Protein AF-A0A7Z2M796-F1 (afdb_monomer_lite)

Structure (mmCIF, N/CA/C/O backbone):
data_AF-A0A7Z2M796-F1
#
_entry.id   AF-A0A7Z2M796-F1
#
loop_
_atom_site.group_PDB
_atom_site.id
_atom_site.type_symbol
_atom_site.label_atom_id
_atom_site.label_alt_id
_atom_site.label_comp_id
_atom_site.label_asym_id
_atom_site.label_entity_id
_atom_site.label_seq_id
_atom_site.pdbx_PDB_ins_code
_atom_site.Cartn_x
_atom_site.Cartn_y
_atom_site.Cartn_z
_atom_site.occupancy
_atom_site.B_iso_or_equiv
_atom_site.auth_seq_id
_atom_site.auth_comp_id
_atom_site.auth_asym_id
_atom_site.auth_atom_id
_atom_site.pdbx_PDB_model_num
ATOM 1 N N . MET A 1 1 ? 4.435 32.983 -18.229 1.00 72.38 1 MET A N 1
ATOM 2 C CA . MET A 1 1 ? 4.457 32.779 -19.701 1.00 72.38 1 MET A CA 1
ATOM 3 C C . MET A 1 1 ? 5.444 31.704 -20.155 1.00 72.38 1 MET A C 1
ATOM 5 O O . MET A 1 1 ? 4.994 30.708 -20.704 1.00 72.38 1 MET A O 1
ATOM 9 N N . ILE A 1 2 ? 6.764 31.845 -19.943 1.00 78.19 2 ILE A N 1
ATOM 10 C CA . ILE A 1 2 ? 7.723 30.756 -20.261 1.00 78.19 2 ILE A CA 1
ATOM 11 C C . ILE A 1 2 ? 7.459 29.530 -19.373 1.00 78.19 2 ILE A C 1
ATOM 13 O O . ILE A 1 2 ? 7.455 28.402 -19.856 1.00 78.19 2 ILE A O 1
ATOM 17 N N . GLU A 1 3 ? 7.142 29.750 -18.099 1.00 82.12 3 GLU A N 1
ATOM 18 C CA . GLU A 1 3 ? 6.742 28.692 -17.165 1.00 82.12 3 GLU A CA 1
ATOM 19 C C . GLU A 1 3 ? 5.468 27.970 -17.633 1.00 82.12 3 GLU A C 1
ATOM 21 O O . GLU A 1 3 ? 5.449 26.741 -17.697 1.00 82.12 3 GLU A O 1
ATOM 26 N N . ASP A 1 4 ? 4.454 28.702 -18.099 1.00 82.81 4 ASP A N 1
ATOM 27 C CA . ASP A 1 4 ? 3.216 28.118 -18.639 1.00 82.81 4 ASP A CA 1
ATOM 28 C C . ASP A 1 4 ? 3.470 27.277 -19.898 1.00 82.81 4 ASP A C 1
ATOM 30 O O . ASP A 1 4 ? 2.909 26.189 -20.047 1.00 82.81 4 ASP A O 1
ATOM 34 N N . LEU A 1 5 ? 4.378 27.725 -20.775 1.00 84.12 5 LEU A N 1
ATOM 35 C CA . LEU A 1 5 ? 4.831 26.947 -21.931 1.00 84.12 5 LEU A CA 1
ATOM 36 C C . LEU A 1 5 ? 5.541 25.663 -21.496 1.00 84.12 5 LEU A C 1
ATOM 38 O O . LEU A 1 5 ? 5.227 24.591 -22.010 1.00 84.12 5 LEU A O 1
ATOM 42 N N . THR A 1 6 ? 6.449 25.731 -20.517 1.00 87.88 6 THR A N 1
ATOM 43 C CA . THR A 1 6 ? 7.121 24.522 -20.011 1.00 87.88 6 THR A CA 1
ATOM 44 C C . THR A 1 6 ? 6.146 23.551 -19.352 1.00 87.88 6 THR A C 1
ATOM 46 O O . THR A 1 6 ? 6.300 22.342 -19.505 1.00 87.88 6 THR A O 1
ATOM 49 N N . THR A 1 7 ? 5.116 24.052 -18.673 1.00 86.62 7 THR A N 1
ATOM 50 C CA . THR A 1 7 ? 4.102 23.226 -18.006 1.00 86.62 7 THR A CA 1
ATOM 51 C C . THR A 1 7 ? 3.174 22.569 -19.027 1.00 86.62 7 THR A C 1
ATOM 53 O O . THR A 1 7 ? 2.912 21.373 -18.934 1.00 86.62 7 THR A O 1
ATOM 56 N N . THR A 1 8 ? 2.780 23.303 -20.072 1.00 86.44 8 THR A N 1
ATOM 57 C CA . THR A 1 8 ? 1.976 22.786 -21.193 1.00 86.44 8 THR A CA 1
ATOM 58 C C . THR A 1 8 ? 2.738 21.725 -21.988 1.00 86.44 8 THR A C 1
ATOM 60 O O . THR A 1 8 ? 2.194 20.661 -22.281 1.00 86.44 8 THR A O 1
ATOM 63 N N . ILE A 1 9 ? 4.020 21.967 -22.284 1.00 81.94 9 ILE A N 1
ATOM 64 C CA . ILE A 1 9 ? 4.883 20.994 -22.967 1.00 81.94 9 ILE A CA 1
ATOM 65 C C . ILE A 1 9 ? 5.065 19.750 -22.099 1.00 81.94 9 ILE A C 1
ATOM 67 O O . ILE A 1 9 ? 4.941 18.640 -22.608 1.00 81.94 9 ILE A O 1
ATOM 71 N N . LYS A 1 10 ? 5.308 19.906 -20.791 1.00 82.56 10 LYS A N 1
ATOM 72 C CA . LYS A 1 10 ? 5.408 18.769 -19.866 1.00 82.56 10 LYS A CA 1
ATOM 73 C C . LYS A 1 10 ? 4.113 17.964 -19.829 1.00 82.56 10 LYS A C 1
ATOM 75 O O . LYS A 1 10 ? 4.188 16.752 -19.959 1.00 82.56 10 LYS A O 1
ATOM 80 N N . ALA A 1 11 ? 2.953 18.605 -19.706 1.00 85.19 11 ALA A N 1
ATOM 81 C CA . ALA A 1 11 ? 1.663 17.917 -19.666 1.00 85.19 11 ALA A CA 1
ATOM 82 C C . ALA A 1 11 ? 1.399 17.115 -20.954 1.00 85.19 11 ALA A C 1
ATOM 84 O O . ALA A 1 11 ? 1.118 15.920 -20.887 1.00 85.19 11 ALA A O 1
ATOM 85 N N . GLN A 1 12 ? 1.604 17.727 -22.126 1.00 79.06 12 GLN A N 1
ATOM 86 C CA . GLN A 1 12 ? 1.448 17.040 -23.413 1.00 79.06 12 GLN A CA 1
ATOM 87 C C . GLN A 1 12 ? 2.481 15.928 -23.619 1.00 79.06 12 GLN A C 1
ATOM 89 O O . GLN A 1 12 ? 2.177 14.896 -24.219 1.00 79.06 12 GLN A O 1
ATOM 94 N N . LEU A 1 13 ? 3.707 16.121 -23.130 1.00 75.06 13 LEU A N 1
ATOM 95 C CA . LEU A 1 13 ? 4.742 15.101 -23.194 1.00 75.06 13 LEU A CA 1
ATOM 96 C C . LEU A 1 13 ? 4.421 13.944 -22.246 1.00 75.06 13 LEU A C 1
ATOM 98 O O . LEU A 1 13 ? 4.588 12.809 -22.654 1.00 75.06 13 LEU A O 1
ATOM 102 N N . TYR A 1 14 ? 3.896 14.188 -21.044 1.00 80.00 14 TYR A N 1
ATOM 103 C CA . TYR A 1 14 ? 3.467 13.133 -20.119 1.00 80.00 14 TYR A CA 1
ATOM 104 C C . TYR A 1 14 ? 2.315 12.303 -20.690 1.00 80.00 14 TYR A C 1
ATOM 106 O O . TYR A 1 14 ? 2.392 11.074 -20.683 1.00 80.00 14 TYR A O 1
ATOM 114 N N . GLU A 1 15 ? 1.295 12.947 -21.264 1.00 78.88 15 GLU A N 1
ATOM 115 C CA . GLU A 1 15 ? 0.201 12.238 -21.937 1.00 78.88 15 GLU A CA 1
ATOM 116 C C . GLU A 1 15 ? 0.711 11.390 -23.108 1.00 78.88 15 GLU A C 1
ATOM 118 O O . GLU A 1 15 ? 0.304 10.242 -23.266 1.00 78.88 15 GLU A O 1
ATOM 123 N N . ARG A 1 16 ? 1.656 11.894 -23.910 1.00 74.50 16 ARG A N 1
ATOM 124 C CA . ARG A 1 16 ? 2.179 11.156 -25.073 1.00 74.50 16 ARG A CA 1
ATOM 125 C C . ARG A 1 16 ? 3.231 10.107 -24.712 1.00 74.50 16 ARG A C 1
ATOM 127 O O . ARG A 1 16 ? 3.264 9.056 -25.345 1.00 74.50 16 ARG A O 1
ATOM 134 N N . VAL A 1 17 ? 4.058 10.348 -23.695 1.00 70.44 17 VAL A N 1
ATOM 135 C CA . VAL A 1 17 ? 5.044 9.392 -23.152 1.00 70.44 17 VAL A CA 1
ATOM 136 C C . VAL A 1 17 ? 4.346 8.241 -22.430 1.00 70.44 17 VAL A C 1
ATOM 138 O O . VAL A 1 17 ? 4.895 7.142 -22.387 1.00 70.44 17 VAL A O 1
ATOM 141 N N . SER A 1 18 ? 3.106 8.438 -21.965 1.00 76.75 18 SER A N 1
ATOM 142 C CA . SER A 1 18 ? 2.265 7.342 -21.470 1.00 76.75 18 SER A CA 1
ATOM 143 C C . SER A 1 18 ? 1.895 6.320 -22.555 1.00 76.75 18 SER A C 1
ATOM 145 O O . SER A 1 18 ? 1.541 5.189 -22.227 1.00 76.75 18 SER A O 1
ATOM 147 N N . SER A 1 19 ? 2.033 6.665 -23.846 1.00 86.31 19 SER A N 1
ATOM 148 C CA . SER A 1 19 ? 1.877 5.698 -24.931 1.00 86.31 19 SER A CA 1
ATOM 149 C C . SER A 1 19 ? 3.024 4.676 -24.898 1.00 86.31 19 SER A C 1
ATOM 151 O O . SER A 1 19 ? 4.191 5.055 -25.075 1.00 86.31 19 SER A O 1
ATOM 153 N N . PRO A 1 20 ? 2.728 3.370 -24.748 1.00 86.25 20 PRO A N 1
ATOM 154 C CA . PRO A 1 20 ? 3.744 2.317 -24.761 1.00 86.25 20 PRO A CA 1
ATOM 155 C C . PRO A 1 20 ? 4.575 2.309 -26.049 1.00 86.25 20 PRO A C 1
ATOM 157 O O . PRO A 1 20 ? 5.746 1.939 -26.028 1.00 86.25 20 PRO A O 1
ATOM 160 N N . LEU A 1 21 ? 3.993 2.755 -27.170 1.00 91.38 21 LEU A N 1
ATOM 161 C CA . LEU A 1 21 ? 4.676 2.822 -28.460 1.00 91.38 21 LEU A CA 1
ATOM 162 C C . LEU A 1 21 ? 5.722 3.932 -28.506 1.00 91.38 21 LEU A C 1
ATOM 164 O O . LEU A 1 21 ? 6.832 3.698 -28.974 1.00 91.38 21 LEU A O 1
ATOM 168 N N . LEU A 1 22 ? 5.394 5.128 -28.012 1.00 90.38 22 LEU A N 1
ATOM 169 C CA . LEU A 1 22 ? 6.327 6.252 -28.051 1.00 90.38 22 LEU A CA 1
ATOM 170 C C . LEU A 1 22 ? 7.492 6.030 -27.083 1.00 90.38 22 LEU A C 1
ATOM 172 O O . LEU A 1 22 ? 8.641 6.250 -27.453 1.00 90.38 22 LEU A O 1
ATOM 176 N N . SER A 1 23 ? 7.209 5.561 -25.866 1.00 91.00 23 SER A N 1
ATOM 177 C CA . SER A 1 23 ? 8.243 5.289 -24.862 1.00 91.00 23 SER A CA 1
ATOM 178 C C . SER A 1 23 ? 9.210 4.191 -25.319 1.00 91.00 23 SER A C 1
ATOM 180 O O . SER A 1 23 ? 10.424 4.401 -25.306 1.00 91.00 23 SER A O 1
ATOM 182 N N . SER A 1 24 ? 8.698 3.060 -25.812 1.00 92.56 24 SER A N 1
ATOM 183 C CA . SER A 1 24 ? 9.536 1.991 -26.374 1.00 92.56 24 SER A CA 1
ATOM 184 C C . SER A 1 24 ? 10.275 2.423 -27.646 1.00 92.56 24 SER A C 1
ATOM 186 O O . SER A 1 24 ? 11.432 2.043 -27.824 1.00 92.56 24 SER A O 1
ATOM 188 N N . PHE A 1 25 ? 9.668 3.260 -28.498 1.00 95.56 25 PHE A N 1
ATOM 189 C CA . PHE A 1 25 ? 10.333 3.835 -29.670 1.00 95.56 25 PHE A CA 1
ATOM 190 C C . PHE A 1 25 ? 11.489 4.753 -29.282 1.00 95.56 25 PHE A C 1
ATOM 192 O O . PHE A 1 25 ? 12.568 4.595 -29.836 1.00 95.56 25 PHE A O 1
ATOM 199 N N . ILE A 1 26 ? 11.316 5.658 -28.314 1.00 94.31 26 ILE A N 1
ATOM 200 C CA . ILE A 1 26 ? 12.393 6.547 -27.846 1.00 94.31 26 ILE A CA 1
ATOM 201 C C . ILE A 1 26 ? 13.560 5.723 -27.295 1.00 94.31 26 ILE A C 1
ATOM 203 O O . ILE A 1 26 ? 14.703 5.939 -27.693 1.00 94.31 26 ILE A O 1
ATOM 207 N N . VAL A 1 27 ? 13.285 4.743 -26.425 1.00 94.50 27 VAL A N 1
ATOM 208 C CA . VAL A 1 27 ? 14.325 3.862 -25.862 1.00 94.50 27 VAL A CA 1
ATOM 209 C C . VAL A 1 27 ? 15.043 3.095 -26.971 1.00 94.50 27 VAL A C 1
ATOM 211 O O . VAL A 1 27 ? 16.273 3.042 -27.007 1.00 94.50 27 VAL A O 1
ATOM 214 N N . SER A 1 28 ? 14.285 2.537 -27.911 1.00 96.25 28 SER A N 1
ATOM 215 C CA . SER A 1 28 ? 14.846 1.785 -29.022 1.00 96.25 28 SER A CA 1
ATOM 216 C C . SER A 1 28 ? 15.650 2.663 -29.985 1.00 96.25 28 SER A C 1
ATOM 218 O O . SER A 1 28 ? 16.726 2.261 -30.431 1.00 96.25 28 SER A O 1
ATOM 220 N N . TRP A 1 29 ? 15.180 3.879 -30.256 1.00 96.69 29 TRP A N 1
ATOM 221 C CA . TRP A 1 29 ? 15.859 4.864 -31.085 1.00 96.69 29 TRP A CA 1
ATOM 222 C C . TRP A 1 29 ? 17.189 5.272 -30.466 1.00 96.69 29 TRP A C 1
ATOM 224 O O . TRP A 1 29 ? 18.199 5.260 -31.165 1.00 96.69 29 TRP A O 1
ATOM 234 N N . CYS A 1 30 ? 17.217 5.538 -29.157 1.00 96.25 30 CYS A N 1
ATOM 235 C CA . CYS A 1 30 ? 18.448 5.813 -28.417 1.00 96.25 30 CYS A CA 1
ATOM 236 C C . CYS A 1 30 ? 19.433 4.637 -28.478 1.00 96.25 30 CYS A C 1
ATOM 238 O O . CYS A 1 30 ? 20.633 4.859 -28.624 1.00 96.25 30 CYS A O 1
ATOM 240 N N . GLY A 1 31 ? 18.938 3.396 -28.408 1.00 96.25 31 GLY A N 1
ATOM 241 C CA . GLY A 1 31 ? 19.761 2.192 -28.529 1.00 96.25 31 GLY A CA 1
ATOM 242 C C . GLY A 1 31 ? 20.411 2.050 -29.908 1.00 96.25 31 GLY A C 1
ATOM 243 O O . GLY A 1 31 ? 21.627 1.899 -30.008 1.00 96.25 31 GLY A O 1
ATOM 244 N N . TRP A 1 32 ? 19.627 2.156 -30.983 1.00 95.94 32 TRP A N 1
ATOM 245 C CA . TRP A 1 32 ? 20.142 2.063 -32.356 1.00 95.94 32 TRP A CA 1
ATOM 246 C C . TRP A 1 32 ? 21.015 3.259 -32.752 1.00 95.94 32 TRP A C 1
ATOM 248 O O . TRP A 1 32 ? 21.997 3.094 -33.473 1.00 95.94 32 TRP A O 1
ATOM 258 N N . ASN A 1 33 ? 20.701 4.452 -32.246 1.00 95.88 33 ASN A N 1
ATOM 259 C CA . ASN A 1 33 ? 21.392 5.701 -32.563 1.00 95.88 33 ASN A CA 1
ATOM 260 C C . ASN A 1 33 ? 22.345 6.143 -31.437 1.00 95.88 33 ASN A C 1
ATOM 262 O O . ASN A 1 33 ? 22.617 7.332 -31.270 1.00 95.88 33 ASN A O 1
ATOM 266 N N . TYR A 1 34 ? 22.912 5.202 -30.674 1.00 96.25 34 TYR A N 1
ATOM 267 C CA . TYR A 1 34 ? 23.790 5.528 -29.543 1.00 96.25 34 TYR A CA 1
ATOM 268 C C . TYR A 1 34 ? 25.029 6.343 -29.961 1.00 96.25 34 TYR A C 1
ATOM 270 O O . TYR A 1 34 ? 25.442 7.250 -29.243 1.00 96.25 34 TYR A O 1
ATOM 278 N N . LYS A 1 35 ? 25.597 6.085 -31.152 1.00 94.88 35 LYS A N 1
ATOM 279 C CA . LYS A 1 35 ? 26.733 6.857 -31.697 1.00 94.88 35 LYS A CA 1
ATOM 280 C C . LYS A 1 35 ? 26.377 8.325 -31.921 1.00 94.88 35 LYS A C 1
ATOM 282 O O . LYS A 1 35 ? 27.201 9.198 -31.670 1.00 94.88 35 LYS A O 1
ATOM 287 N N . PHE A 1 36 ? 25.151 8.591 -32.366 1.00 94.62 36 PHE A N 1
ATOM 288 C CA . PHE A 1 36 ? 24.654 9.949 -32.561 1.00 94.62 36 PHE A CA 1
ATOM 289 C C . PHE A 1 36 ? 24.561 10.688 -31.223 1.00 94.62 36 PHE A C 1
ATOM 291 O O . PHE A 1 36 ? 25.069 11.802 -31.105 1.00 94.62 36 PHE A O 1
ATOM 298 N N . LEU A 1 37 ? 24.011 10.038 -30.191 1.00 95.50 37 LEU A N 1
ATOM 299 C CA . LEU A 1 37 ? 23.964 10.595 -28.837 1.00 95.50 37 LEU A CA 1
ATOM 300 C C . LEU A 1 37 ? 25.370 10.871 -28.287 1.00 95.50 37 LEU A C 1
ATOM 302 O O . LEU A 1 37 ? 25.627 11.967 -27.793 1.00 95.50 37 LEU A O 1
ATOM 306 N N . LEU A 1 38 ? 26.303 9.925 -28.435 1.00 95.69 38 LEU A N 1
ATOM 307 C CA . LEU A 1 38 ? 27.694 10.106 -28.005 1.00 95.69 38 LEU A CA 1
ATOM 308 C C . LEU A 1 38 ? 28.359 11.308 -28.686 1.00 95.69 38 LEU A C 1
ATOM 310 O O . LEU A 1 38 ? 29.059 12.073 -28.028 1.00 95.69 38 LEU A O 1
ATOM 314 N N . VAL A 1 39 ? 28.121 11.515 -29.983 1.00 95.81 39 VAL A N 1
ATOM 315 C CA . VAL A 1 39 ? 28.685 12.657 -30.718 1.00 95.81 39 VAL A CA 1
ATOM 316 C C . VAL A 1 39 ? 28.049 13.975 -30.277 1.00 95.81 39 VAL A C 1
ATOM 318 O O . VAL A 1 39 ? 28.774 14.955 -30.102 1.00 95.81 39 VAL A O 1
ATOM 321 N N . ILE A 1 40 ? 26.741 14.012 -30.007 1.00 94.75 40 ILE A N 1
ATOM 322 C CA . ILE A 1 40 ? 26.083 15.205 -29.449 1.00 94.75 40 ILE A CA 1
ATOM 323 C C . ILE A 1 40 ? 26.710 15.602 -28.110 1.00 94.75 40 ILE A C 1
ATOM 325 O O . ILE A 1 40 ? 27.058 16.774 -27.934 1.00 94.75 40 ILE A O 1
ATOM 329 N N . PHE A 1 41 ? 26.900 14.638 -27.206 1.00 95.94 41 PHE A N 1
ATOM 330 C CA . PHE A 1 41 ? 27.458 14.872 -25.870 1.00 95.94 41 PHE A CA 1
ATOM 331 C C . PHE A 1 41 ? 28.987 15.004 -25.837 1.00 95.94 41 PHE A C 1
ATOM 333 O O . PHE A 1 41 ? 29.543 15.387 -24.811 1.00 95.94 41 PHE A O 1
ATOM 340 N N . SER A 1 42 ? 29.680 14.724 -26.941 1.00 95.88 42 SER A N 1
ATOM 341 C CA . SER A 1 42 ? 31.131 14.908 -27.030 1.00 95.88 42 SER A CA 1
ATOM 342 C C . SER A 1 42 ? 31.531 16.390 -26.963 1.00 95.88 42 SER A C 1
ATOM 344 O O . SER A 1 42 ? 30.753 17.282 -27.304 1.00 95.88 42 SER A O 1
ATOM 346 N N . SER A 1 43 ? 32.776 16.675 -26.581 1.00 95.50 43 SER A N 1
ATOM 347 C CA . SER A 1 43 ? 33.336 18.036 -26.525 1.00 95.50 43 SER A CA 1
ATOM 348 C C . SER A 1 43 ? 33.865 18.556 -27.872 1.00 95.50 43 SER A C 1
ATOM 350 O O . SER A 1 43 ? 34.607 19.533 -27.904 1.00 95.50 43 SER A O 1
ATOM 352 N N . ILE A 1 44 ? 33.523 17.895 -28.981 1.00 95.00 44 ILE A N 1
ATOM 353 C CA . ILE A 1 44 ? 33.987 18.235 -30.335 1.00 95.00 44 ILE A CA 1
ATOM 354 C C . ILE A 1 44 ? 33.361 19.564 -30.803 1.00 95.00 44 ILE A C 1
ATOM 356 O O . ILE A 1 44 ? 32.265 19.931 -30.364 1.00 95.00 44 ILE A O 1
ATOM 360 N N . SER A 1 45 ? 34.028 20.295 -31.703 1.00 96.00 45 SER A N 1
ATOM 361 C CA . SER A 1 45 ? 33.461 21.520 -32.273 1.00 96.00 45 SER A CA 1
ATOM 362 C C . SER A 1 45 ? 32.163 21.231 -33.047 1.00 96.00 45 SER A C 1
ATOM 364 O O . SER A 1 45 ? 32.006 20.182 -33.676 1.00 96.00 45 SER A O 1
ATOM 366 N N . SER A 1 46 ? 31.199 22.158 -33.018 1.00 94.44 46 SER A N 1
ATOM 367 C CA . SER A 1 46 ? 29.875 21.951 -33.632 1.00 94.44 46 SER A CA 1
ATOM 368 C C . SER A 1 46 ? 29.945 21.600 -35.125 1.00 94.44 46 SER A C 1
ATOM 370 O O . SER A 1 46 ? 29.142 20.804 -35.608 1.00 94.44 46 SER A O 1
ATOM 372 N N . HIS A 1 47 ? 30.923 22.152 -35.846 1.00 94.75 47 HIS A N 1
ATOM 373 C CA . HIS A 1 47 ? 31.131 21.879 -37.269 1.00 94.75 47 HIS A CA 1
ATOM 374 C C . HIS A 1 47 ? 31.625 20.445 -37.521 1.00 94.75 47 HIS A C 1
ATOM 376 O O . HIS A 1 47 ? 31.101 19.731 -38.381 1.00 94.75 47 HIS A O 1
ATOM 382 N N . GLU A 1 48 ? 32.606 19.996 -36.738 1.00 94.81 48 GLU A N 1
ATOM 383 C CA . GLU A 1 48 ? 33.135 18.634 -36.821 1.00 94.81 48 GLU A CA 1
ATOM 384 C C . GLU A 1 48 ? 32.077 17.602 -36.414 1.00 94.81 48 GLU A C 1
ATOM 386 O O . GLU A 1 48 ? 31.992 16.553 -37.048 1.00 94.81 48 GLU A O 1
ATOM 391 N N . LYS A 1 49 ? 31.207 17.911 -35.437 1.00 94.75 49 LYS A N 1
ATOM 392 C CA . LYS A 1 49 ? 30.074 17.046 -35.059 1.00 94.75 49 LYS A CA 1
ATOM 393 C C . LYS A 1 49 ? 29.140 16.778 -36.235 1.00 94.75 49 LYS A C 1
ATOM 395 O O . LYS A 1 49 ? 28.846 15.619 -36.515 1.00 94.75 49 LYS A O 1
ATOM 400 N N . LEU A 1 50 ? 28.680 17.825 -36.924 1.00 94.00 50 LEU A N 1
ATOM 401 C CA . LEU A 1 50 ? 27.763 17.680 -38.061 1.00 94.00 50 LEU A CA 1
ATOM 402 C C . LEU A 1 50 ? 28.417 16.908 -39.209 1.00 94.00 50 LEU A C 1
ATOM 404 O O . LEU A 1 50 ? 27.837 15.949 -39.713 1.00 94.00 50 LEU A O 1
ATOM 408 N N . THR A 1 51 ? 29.665 17.252 -39.535 1.00 94.94 51 THR A N 1
ATOM 409 C CA . THR A 1 51 ? 30.443 16.553 -40.567 1.00 94.94 51 THR A CA 1
ATOM 410 C C . THR A 1 51 ? 30.613 15.072 -40.223 1.00 94.94 51 THR A C 1
ATOM 412 O O . THR A 1 51 ? 30.437 14.201 -41.073 1.00 94.94 51 THR A O 1
ATOM 415 N N . TYR A 1 52 ? 30.904 14.760 -38.959 1.00 95.12 52 TYR A N 1
ATOM 416 C CA . TYR A 1 52 ? 31.046 13.385 -38.500 1.00 95.12 52 TYR A CA 1
ATOM 417 C C . TYR A 1 52 ? 29.724 12.612 -38.576 1.00 95.12 52 TYR A C 1
ATOM 419 O O . TYR A 1 52 ? 29.725 11.461 -39.014 1.00 95.12 52 TYR A O 1
ATOM 427 N N . ILE A 1 53 ? 28.605 13.232 -38.186 1.00 93.62 53 ILE A N 1
ATOM 428 C CA . ILE A 1 53 ? 27.269 12.626 -38.247 1.00 93.62 53 ILE A CA 1
ATOM 429 C C . ILE A 1 53 ? 26.899 12.288 -39.694 1.00 93.62 53 ILE A C 1
ATOM 431 O O . ILE A 1 53 ? 26.502 11.153 -39.964 1.00 93.62 53 ILE A O 1
ATOM 435 N N . ASP A 1 54 ? 27.062 13.231 -40.622 1.00 93.00 54 ASP A N 1
ATOM 436 C CA . ASP A 1 54 ? 26.690 13.015 -42.020 1.00 93.00 54 ASP A CA 1
ATOM 437 C C . ASP A 1 54 ? 27.609 12.012 -42.724 1.00 93.00 54 ASP A C 1
ATOM 439 O O . ASP A 1 54 ? 27.120 11.206 -43.506 1.00 93.00 54 ASP A O 1
ATOM 443 N N . LEU A 1 55 ? 28.912 11.991 -42.422 1.00 93.25 55 LEU A N 1
ATOM 444 C CA . LEU A 1 55 ? 29.846 11.077 -43.090 1.00 93.25 55 LEU A CA 1
ATOM 445 C C . LEU A 1 55 ? 29.877 9.667 -42.483 1.00 93.25 55 LEU A C 1
ATOM 447 O O . LEU A 1 55 ? 30.018 8.696 -43.221 1.00 93.25 55 LEU A O 1
ATOM 451 N N . ASN A 1 56 ? 29.770 9.533 -41.157 1.00 92.19 56 ASN A N 1
ATOM 452 C CA . ASN A 1 56 ? 30.028 8.259 -40.468 1.00 92.19 56 ASN A CA 1
ATOM 453 C C . ASN A 1 56 ? 28.774 7.591 -39.901 1.00 92.19 56 ASN A C 1
ATOM 455 O O . ASN A 1 56 ? 28.742 6.368 -39.779 1.00 92.19 56 ASN A O 1
ATOM 459 N N . ILE A 1 57 ? 27.761 8.367 -39.507 1.00 91.94 57 ILE A N 1
ATOM 460 C CA . ILE A 1 57 ? 26.559 7.823 -38.857 1.00 91.94 57 ILE A CA 1
ATOM 461 C C . ILE A 1 57 ? 25.447 7.638 -39.882 1.00 91.94 57 ILE A C 1
ATOM 463 O O . ILE A 1 57 ? 24.804 6.591 -39.917 1.00 91.94 57 ILE A O 1
ATOM 467 N N . PHE A 1 58 ? 25.257 8.632 -40.747 1.00 93.19 58 PHE A N 1
ATOM 468 C CA . PHE A 1 58 ? 24.171 8.657 -41.714 1.00 93.19 58 PHE A CA 1
ATOM 469 C C . PHE A 1 58 ? 24.638 9.020 -43.137 1.00 93.19 58 PHE A C 1
ATOM 471 O O . PHE A 1 58 ? 24.149 10.002 -43.705 1.00 93.19 58 PHE A O 1
ATOM 478 N N . PRO A 1 59 ? 25.529 8.214 -43.749 1.00 92.19 59 PRO A N 1
ATOM 479 C CA . PRO A 1 59 ? 26.150 8.523 -45.044 1.00 92.19 59 PRO A CA 1
ATOM 480 C C . PRO A 1 59 ? 25.164 8.589 -46.215 1.00 92.19 59 PRO A C 1
ATOM 482 O O . PRO A 1 59 ? 25.451 9.188 -47.247 1.00 92.19 59 PRO A O 1
ATOM 485 N N . SER A 1 60 ? 23.998 7.956 -46.090 1.00 95.56 60 SER A N 1
ATOM 486 C CA . SER A 1 60 ? 23.002 7.868 -47.161 1.00 95.56 60 SER A CA 1
ATOM 487 C C . SER A 1 60 ? 21.588 8.116 -46.649 1.00 95.56 60 SER A C 1
ATOM 489 O O . SER A 1 60 ? 21.264 7.823 -45.495 1.00 95.56 60 SER A O 1
ATOM 491 N N . LEU A 1 61 ? 20.699 8.605 -47.516 1.00 93.19 61 LEU A N 1
ATOM 492 C CA . LEU A 1 61 ? 19.291 8.808 -47.161 1.00 93.19 61 LEU A CA 1
ATOM 493 C C . LEU A 1 61 ? 18.603 7.493 -46.751 1.00 93.19 61 LEU A C 1
ATOM 495 O O . LEU A 1 61 ? 17.804 7.478 -45.819 1.00 93.19 61 LEU A O 1
ATOM 499 N N . SER A 1 62 ? 18.972 6.377 -47.385 1.00 94.88 62 SER A N 1
ATOM 500 C CA . SER A 1 62 ? 18.502 5.044 -46.998 1.00 94.88 62 SER A CA 1
ATOM 501 C C . SER A 1 62 ? 18.938 4.685 -45.578 1.00 94.88 62 SER A C 1
ATOM 503 O O . SER A 1 62 ? 18.104 4.253 -44.786 1.00 94.88 62 SER A O 1
ATOM 505 N N . SER A 1 63 ? 20.198 4.944 -45.208 1.00 92.56 63 SER A N 1
ATOM 506 C CA . SER A 1 63 ? 20.662 4.737 -43.829 1.00 92.56 63 SER A CA 1
ATOM 507 C C . SER A 1 63 ? 19.903 5.608 -42.818 1.00 92.56 63 SER A C 1
ATOM 509 O O . SER A 1 63 ? 19.522 5.105 -41.763 1.00 92.56 63 SER A O 1
ATOM 511 N N . LYS A 1 64 ? 19.581 6.868 -43.160 1.00 92.75 64 LYS A N 1
ATOM 512 C CA . LYS A 1 64 ? 18.777 7.771 -42.311 1.00 92.75 64 LYS A CA 1
ATOM 513 C C . LYS A 1 64 ? 17.393 7.189 -42.026 1.00 92.75 64 LYS A C 1
ATOM 515 O O . LYS A 1 64 ? 16.969 7.157 -40.877 1.00 92.75 64 LYS A O 1
ATOM 520 N N . ILE A 1 65 ? 16.709 6.685 -43.050 1.00 95.50 65 ILE A N 1
ATOM 521 C CA . ILE A 1 65 ? 15.359 6.121 -42.907 1.00 95.50 65 ILE A CA 1
ATOM 522 C C . ILE A 1 65 ? 15.397 4.792 -42.139 1.00 95.50 65 ILE A C 1
ATOM 524 O O . ILE A 1 65 ? 14.582 4.569 -41.242 1.00 95.50 65 ILE A O 1
ATOM 528 N N . ILE A 1 66 ? 16.357 3.919 -42.458 1.00 95.81 66 ILE A N 1
ATOM 529 C CA . ILE A 1 66 ? 16.452 2.581 -41.865 1.00 95.81 66 ILE A CA 1
ATOM 530 C C . ILE A 1 66 ? 16.856 2.663 -40.390 1.00 95.81 66 ILE A C 1
ATOM 532 O O . ILE A 1 66 ? 16.128 2.160 -39.539 1.00 95.81 66 ILE A O 1
ATOM 536 N N . TYR A 1 67 ? 17.975 3.316 -40.066 1.00 93.06 67 TYR A N 1
ATOM 537 C CA . TYR A 1 67 ? 18.485 3.388 -38.690 1.00 93.06 67 TYR A CA 1
ATOM 538 C C . TYR A 1 67 ? 17.783 4.457 -37.846 1.00 93.06 67 TYR A C 1
ATOM 540 O O . TYR A 1 67 ? 17.635 4.293 -36.634 1.00 93.06 67 TYR A O 1
ATOM 548 N N . GLY A 1 68 ? 17.317 5.539 -38.473 1.00 91.88 68 GLY A N 1
ATOM 549 C CA . GLY A 1 68 ? 16.640 6.630 -37.777 1.00 91.88 68 GLY A CA 1
ATOM 550 C C . GLY A 1 68 ? 15.157 6.378 -37.510 1.00 91.88 68 GLY A C 1
ATOM 551 O O . GLY A 1 68 ? 14.621 6.957 -36.570 1.00 91.88 68 GLY A O 1
ATOM 552 N N . GLY A 1 69 ? 14.490 5.528 -38.296 1.00 93.81 69 GLY A N 1
ATOM 553 C CA . GLY A 1 69 ? 13.046 5.307 -38.178 1.00 93.81 69 GLY A CA 1
ATOM 554 C C . GLY A 1 69 ? 12.649 3.837 -38.163 1.00 93.81 69 GLY A C 1
ATOM 555 O O . GLY A 1 69 ? 12.074 3.366 -37.184 1.00 93.81 69 GLY A O 1
ATOM 556 N N . LEU A 1 70 ? 12.956 3.108 -39.239 1.00 96.81 70 LEU A N 1
ATOM 557 C CA . LEU A 1 70 ? 12.395 1.775 -39.470 1.00 96.81 70 LEU A CA 1
ATOM 558 C C . LEU A 1 70 ? 12.854 0.742 -38.433 1.00 96.81 70 LEU A C 1
ATOM 560 O O . LEU A 1 70 ? 12.019 0.030 -37.882 1.00 96.81 70 LEU A O 1
ATOM 564 N N . LEU A 1 71 ? 14.160 0.665 -38.154 1.00 96.75 71 LEU A N 1
ATOM 565 C CA . LEU A 1 71 ? 14.715 -0.280 -37.184 1.00 96.75 71 LEU A CA 1
ATOM 566 C C . LEU A 1 71 ? 14.209 0.006 -35.764 1.00 96.75 71 LEU A C 1
ATOM 568 O O . LEU A 1 71 ? 13.623 -0.913 -35.200 1.00 96.75 71 LEU A O 1
ATOM 572 N N . PRO A 1 72 ? 14.322 1.236 -35.212 1.00 96.94 72 PRO A N 1
ATOM 573 C CA . PRO A 1 72 ? 13.745 1.573 -33.910 1.00 96.94 72 PRO A CA 1
ATOM 574 C C . PRO A 1 72 ? 12.251 1.275 -33.784 1.00 96.94 72 PRO A C 1
ATOM 576 O O . PRO A 1 72 ? 11.809 0.819 -32.732 1.00 96.94 72 PRO A O 1
ATOM 579 N N . LEU A 1 73 ? 11.475 1.511 -34.847 1.00 96.81 73 LEU A N 1
ATOM 580 C CA . LEU A 1 73 ? 10.045 1.213 -34.881 1.00 96.81 73 LEU A CA 1
ATOM 581 C C . LEU A 1 73 ? 9.782 -0.294 -34.872 1.00 96.81 73 LEU A C 1
ATOM 583 O O . LEU A 1 73 ? 8.939 -0.773 -34.122 1.00 96.81 73 LEU A O 1
ATOM 587 N N . LEU A 1 74 ? 10.527 -1.070 -35.657 1.00 97.44 74 LEU A N 1
ATOM 588 C CA . LEU A 1 74 ? 10.373 -2.521 -35.670 1.00 97.44 74 LEU A CA 1
ATOM 589 C C . LEU A 1 74 ? 10.751 -3.136 -34.317 1.00 97.44 74 LEU A C 1
ATOM 591 O O . LEU A 1 74 ? 10.038 -4.001 -33.811 1.00 97.44 74 LEU A O 1
ATOM 595 N N . THR A 1 75 ? 11.837 -2.670 -33.697 1.00 96.56 75 THR A N 1
ATOM 596 C CA . THR A 1 75 ? 12.246 -3.139 -32.370 1.00 96.56 75 THR A CA 1
ATOM 597 C C . THR A 1 75 ? 11.333 -2.639 -31.257 1.00 96.56 75 THR A C 1
ATOM 599 O O . THR A 1 75 ? 11.133 -3.375 -30.295 1.00 96.56 75 THR A O 1
ATOM 602 N N . SER A 1 76 ? 10.719 -1.458 -31.369 1.00 96.25 76 SER A N 1
ATOM 603 C CA . SER A 1 76 ? 9.707 -1.019 -30.402 1.00 96.25 76 SER A CA 1
ATOM 604 C C . SER A 1 76 ? 8.437 -1.865 -30.486 1.00 96.25 76 SER A C 1
ATOM 606 O O . SER A 1 76 ? 7.952 -2.319 -29.453 1.00 96.25 76 SER A O 1
ATOM 608 N N . LEU A 1 77 ? 7.957 -2.185 -31.694 1.00 95.88 77 LEU A N 1
ATOM 609 C CA . LEU A 1 77 ? 6.857 -3.137 -31.887 1.00 95.88 77 LEU A CA 1
ATOM 610 C C . LEU A 1 77 ? 7.219 -4.516 -31.325 1.00 95.88 77 LEU A C 1
ATOM 612 O O . LEU A 1 77 ? 6.422 -5.109 -30.601 1.00 95.88 77 LEU A O 1
ATOM 616 N N . PHE A 1 78 ? 8.426 -5.009 -31.614 1.00 96.31 78 PHE A N 1
ATOM 617 C CA . PHE A 1 78 ? 8.917 -6.272 -31.066 1.00 96.31 78 PHE A CA 1
ATOM 618 C C . PHE A 1 78 ? 8.885 -6.250 -29.535 1.00 96.31 78 PHE A C 1
ATOM 620 O O . PHE A 1 78 ? 8.336 -7.160 -28.925 1.00 96.31 78 PHE A O 1
ATOM 627 N N . LEU A 1 79 ? 9.408 -5.198 -28.902 1.00 92.75 79 LEU A N 1
ATOM 628 C CA . LEU A 1 79 ? 9.365 -5.056 -27.450 1.00 92.75 79 LEU A CA 1
ATOM 629 C C . LEU A 1 79 ? 7.923 -5.035 -26.935 1.00 92.75 79 LEU A C 1
ATOM 631 O O . LEU A 1 79 ? 7.624 -5.767 -26.009 1.00 92.75 79 LEU A O 1
ATOM 635 N N . ILE A 1 80 ? 7.005 -4.288 -27.543 1.00 92.50 80 ILE A N 1
ATOM 636 C CA . ILE A 1 80 ? 5.614 -4.217 -27.066 1.00 92.50 80 ILE A CA 1
ATOM 637 C C . ILE A 1 80 ? 4.888 -5.558 -27.179 1.00 92.50 80 ILE A C 1
ATOM 639 O O . ILE A 1 80 ? 4.138 -5.904 -26.275 1.00 92.50 80 ILE A O 1
ATOM 643 N N . PHE A 1 81 ? 5.081 -6.307 -28.266 1.00 94.12 81 PHE A N 1
ATOM 644 C CA . PHE A 1 81 ? 4.320 -7.537 -28.507 1.00 94.12 81 PHE A CA 1
ATOM 645 C C . PHE A 1 81 ? 4.982 -8.791 -27.938 1.00 94.12 81 PHE A C 1
ATOM 647 O O . PHE A 1 81 ? 4.284 -9.708 -27.511 1.00 94.12 81 PHE A O 1
ATOM 654 N N . ILE A 1 82 ? 6.314 -8.850 -27.914 1.00 95.25 82 ILE A N 1
ATOM 655 C CA . ILE A 1 82 ? 7.043 -10.064 -27.531 1.00 95.25 82 ILE A CA 1
ATOM 656 C C . ILE A 1 82 ? 7.495 -10.019 -26.080 1.00 95.25 82 ILE A C 1
ATOM 658 O O . ILE A 1 82 ? 7.532 -11.072 -25.457 1.00 95.25 82 ILE A O 1
ATOM 662 N N . TYR A 1 83 ? 7.768 -8.846 -25.499 1.00 90.88 83 TYR A N 1
ATOM 663 C CA . TYR A 1 83 ? 8.117 -8.737 -24.075 1.00 90.88 83 TYR A CA 1
ATOM 664 C C . TYR A 1 83 ? 7.006 -9.193 -23.107 1.00 90.88 83 TYR A C 1
ATOM 666 O O . TYR A 1 83 ? 7.344 -9.817 -22.098 1.00 90.88 83 TYR A O 1
ATOM 674 N N . PRO A 1 84 ? 5.701 -8.953 -23.364 1.00 90.38 84 PRO A N 1
ATOM 675 C CA . PRO A 1 84 ? 4.648 -9.413 -22.461 1.00 90.38 84 PRO A CA 1
ATOM 676 C C . PRO A 1 84 ? 4.596 -10.935 -22.312 1.00 90.38 84 PRO A C 1
ATOM 678 O O . PRO A 1 84 ? 4.293 -11.422 -21.232 1.00 90.38 84 PRO A O 1
ATOM 681 N N . ILE A 1 85 ? 4.956 -11.697 -23.349 1.00 94.88 85 ILE A N 1
ATOM 682 C CA . ILE A 1 85 ? 4.875 -13.167 -23.350 1.00 94.88 85 ILE A CA 1
ATOM 683 C C . ILE A 1 85 ? 5.742 -13.802 -22.235 1.00 94.88 85 ILE A C 1
ATOM 685 O O . ILE A 1 85 ? 5.201 -14.526 -21.393 1.00 94.88 85 ILE A O 1
ATOM 689 N N . PRO A 1 86 ? 7.068 -13.552 -22.149 1.00 94.56 86 PRO A N 1
ATOM 690 C CA . PRO A 1 86 ? 7.875 -14.042 -21.037 1.00 94.56 86 PRO A CA 1
ATOM 691 C C . PRO A 1 86 ? 7.512 -13.361 -19.713 1.00 94.56 86 PRO A C 1
ATOM 693 O O . PRO A 1 86 ? 7.589 -14.007 -18.667 1.00 94.56 86 PRO A O 1
ATOM 696 N N . ALA A 1 87 ? 7.088 -12.092 -19.731 1.00 90.19 87 ALA A N 1
ATOM 697 C CA . ALA A 1 87 ? 6.688 -11.384 -18.518 1.00 90.19 87 ALA A CA 1
ATOM 698 C C . ALA A 1 87 ? 5.465 -12.040 -17.849 1.00 90.19 87 ALA A C 1
ATOM 700 O O . ALA A 1 87 ? 5.474 -12.262 -16.638 1.00 90.19 87 ALA A O 1
ATOM 701 N N . GLU A 1 88 ? 4.454 -12.433 -18.625 1.00 94.31 88 GLU A N 1
ATOM 702 C CA . GLU A 1 88 ? 3.283 -13.174 -18.149 1.00 94.31 88 GLU A CA 1
ATOM 703 C C . GLU A 1 88 ? 3.666 -14.541 -17.576 1.00 94.31 88 GLU A C 1
ATOM 705 O O . GLU A 1 88 ? 3.174 -14.928 -16.511 1.00 94.31 88 GLU A O 1
ATOM 710 N N . ALA A 1 89 ? 4.576 -15.263 -18.236 1.00 95.69 89 ALA A N 1
ATOM 711 C CA . ALA A 1 89 ? 5.056 -16.558 -17.761 1.00 95.69 89 ALA A CA 1
ATOM 712 C C . ALA A 1 89 ? 5.765 -16.439 -16.400 1.00 95.69 89 ALA A C 1
ATOM 714 O O . ALA A 1 89 ? 5.458 -17.192 -15.468 1.00 95.69 89 ALA A O 1
ATOM 715 N N . ILE A 1 90 ? 6.660 -15.457 -16.255 1.00 95.38 90 ILE A N 1
ATOM 716 C CA . ILE A 1 90 ? 7.355 -15.169 -14.994 1.00 95.38 90 ILE A CA 1
ATOM 717 C C . ILE A 1 90 ? 6.347 -14.750 -13.924 1.00 95.38 90 ILE A C 1
ATOM 719 O O . ILE A 1 90 ? 6.369 -15.285 -12.816 1.00 95.38 90 ILE A O 1
ATOM 723 N N . TYR A 1 91 ? 5.424 -13.846 -14.251 1.00 92.81 91 TYR A N 1
ATOM 724 C CA . TYR A 1 91 ? 4.410 -13.375 -13.314 1.00 92.81 91 TYR A CA 1
ATOM 725 C C . TYR A 1 91 ? 3.525 -14.521 -12.803 1.00 92.81 91 TYR A C 1
ATOM 727 O O . TYR A 1 91 ? 3.294 -14.646 -11.597 1.00 92.81 91 TYR A O 1
ATOM 735 N N . LYS A 1 92 ? 3.087 -15.417 -13.694 1.00 96.50 92 LYS A N 1
ATOM 736 C CA . LYS A 1 92 ? 2.323 -16.618 -13.333 1.00 96.50 92 LYS A CA 1
ATOM 737 C C . LYS A 1 92 ? 3.120 -17.531 -12.402 1.00 96.50 92 LYS A C 1
ATOM 739 O O . LYS A 1 92 ? 2.567 -18.012 -11.409 1.00 96.50 92 LYS A O 1
ATOM 744 N N . HIS A 1 93 ? 4.402 -17.750 -12.686 1.00 96.00 93 HIS A N 1
ATOM 745 C CA . HIS A 1 93 ? 5.279 -18.564 -11.844 1.00 96.00 93 HIS A CA 1
ATOM 746 C C . HIS A 1 93 ? 5.458 -17.946 -10.448 1.00 96.00 93 HIS A C 1
ATOM 748 O O . HIS A 1 93 ? 5.250 -18.620 -9.439 1.00 96.00 93 HIS A O 1
ATOM 754 N N . VAL A 1 94 ? 5.736 -16.642 -10.376 1.00 94.94 94 VAL A N 1
ATOM 755 C CA . VAL A 1 94 ? 5.872 -15.902 -9.112 1.00 94.94 94 VAL A CA 1
ATOM 756 C C . VAL A 1 94 ? 4.585 -15.972 -8.292 1.00 94.94 94 VAL A C 1
ATOM 758 O O . VAL A 1 94 ? 4.631 -16.321 -7.114 1.00 94.94 94 VAL A O 1
ATOM 761 N N . LYS A 1 95 ? 3.424 -15.718 -8.904 1.00 95.00 95 LYS A N 1
ATOM 762 C CA . LYS A 1 95 ? 2.127 -15.757 -8.213 1.00 95.00 95 LYS A CA 1
ATOM 763 C C . LYS A 1 95 ? 1.778 -17.159 -7.706 1.00 95.00 95 LYS A C 1
ATOM 765 O O . LYS A 1 95 ? 1.239 -17.301 -6.609 1.00 95.00 95 LYS A O 1
ATOM 770 N N . THR A 1 96 ? 2.117 -18.193 -8.476 1.00 96.12 96 THR A N 1
ATOM 771 C CA . THR A 1 96 ? 1.938 -19.595 -8.066 1.00 96.12 96 THR A CA 1
ATOM 772 C C . THR A 1 96 ? 2.820 -19.929 -6.865 1.00 96.12 96 THR A C 1
ATOM 774 O O . THR A 1 96 ? 2.338 -20.506 -5.892 1.00 96.12 96 THR A O 1
ATOM 777 N N . ASN A 1 97 ? 4.081 -19.494 -6.877 1.00 94.94 97 ASN A N 1
ATOM 778 C CA . ASN A 1 97 ? 4.998 -19.707 -5.760 1.00 94.94 97 ASN A CA 1
ATOM 779 C C . ASN A 1 97 ? 4.577 -18.939 -4.509 1.00 94.94 97 ASN A C 1
ATOM 781 O O . ASN A 1 97 ? 4.611 -19.503 -3.425 1.00 94.94 97 ASN A O 1
ATOM 785 N N . GLN A 1 98 ? 4.116 -17.694 -4.644 1.00 94.31 98 GLN A N 1
ATOM 786 C CA . GLN A 1 98 ? 3.573 -16.931 -3.518 1.00 94.31 98 GLN A CA 1
ATOM 787 C C . GLN A 1 98 ? 2.359 -17.620 -2.896 1.00 94.31 98 GLN A C 1
ATOM 789 O O . GLN A 1 98 ? 2.250 -17.681 -1.675 1.00 94.31 98 GLN A O 1
ATOM 794 N N . ARG A 1 99 ? 1.454 -18.162 -3.721 1.00 94.38 99 ARG A N 1
ATOM 795 C CA . ARG A 1 99 ? 0.315 -18.942 -3.231 1.00 94.38 99 ARG A CA 1
ATOM 796 C C . ARG A 1 99 ? 0.783 -20.187 -2.478 1.00 94.38 99 ARG A C 1
ATOM 798 O O . ARG A 1 99 ? 0.352 -20.391 -1.351 1.00 94.38 99 ARG A O 1
ATOM 805 N N . ARG A 1 100 ? 1.704 -20.958 -3.059 1.00 95.69 100 ARG A N 1
ATOM 806 C CA . ARG A 1 100 ? 2.279 -22.147 -2.418 1.00 95.69 100 ARG A CA 1
ATOM 807 C C . ARG A 1 100 ? 2.973 -21.807 -1.100 1.00 95.69 100 ARG A C 1
ATOM 809 O O . ARG A 1 100 ? 2.843 -22.544 -0.136 1.00 95.69 100 ARG A O 1
ATOM 816 N N . LEU A 1 101 ? 3.698 -20.692 -1.048 1.00 93.19 101 LEU A N 1
ATOM 817 C CA . LEU A 1 101 ? 4.399 -20.257 0.156 1.00 93.19 101 LEU A CA 1
ATOM 818 C C . LEU A 1 101 ? 3.416 -19.864 1.263 1.00 93.19 101 LEU A C 1
ATOM 820 O O . LEU A 1 101 ? 3.636 -20.225 2.410 1.00 93.19 101 LEU A O 1
ATOM 824 N N . LYS A 1 102 ? 2.303 -19.205 0.911 1.00 88.88 102 LYS A N 1
ATOM 825 C CA . LYS A 1 102 ? 1.204 -18.929 1.848 1.00 88.88 102 LYS A CA 1
ATOM 826 C C . LYS A 1 102 ? 0.533 -20.207 2.347 1.00 88.88 102 LYS A C 1
ATOM 828 O O . LYS A 1 102 ? 0.239 -20.296 3.528 1.00 88.88 102 LYS A O 1
ATOM 833 N N . GLU A 1 103 ? 0.313 -21.185 1.471 1.00 89.69 103 GLU A N 1
ATOM 834 C CA . GLU A 1 103 ? -0.242 -22.492 1.851 1.00 89.69 103 GLU A CA 1
ATOM 835 C C . GLU A 1 103 ? 0.703 -23.240 2.810 1.00 89.69 103 GLU A C 1
ATOM 837 O O . GLU A 1 103 ? 0.255 -23.771 3.822 1.00 89.69 103 GLU A O 1
ATOM 842 N N . ILE A 1 104 ? 2.016 -23.219 2.548 1.00 88.31 104 ILE A N 1
ATOM 843 C CA . ILE A 1 104 ? 3.030 -23.796 3.446 1.00 88.31 104 ILE A CA 1
ATOM 844 C C . ILE A 1 104 ? 3.059 -23.051 4.783 1.00 88.31 104 ILE A C 1
ATOM 846 O O . ILE A 1 104 ? 3.048 -23.691 5.828 1.00 88.31 104 ILE A O 1
ATOM 850 N N . GLN A 1 105 ? 3.061 -21.719 4.766 1.00 84.88 105 GLN A N 1
ATOM 851 C CA . GLN A 1 105 ? 3.040 -20.909 5.982 1.00 84.88 105 GLN A CA 1
ATOM 852 C C . GLN A 1 105 ? 1.813 -21.230 6.845 1.00 84.88 105 GLN A C 1
ATOM 854 O O . GLN A 1 105 ? 1.966 -21.548 8.016 1.00 84.88 105 GLN A O 1
ATOM 859 N N . GLN A 1 106 ? 0.619 -21.273 6.246 1.00 83.00 106 GLN A N 1
ATOM 860 C CA . GLN A 1 106 ? -0.611 -21.677 6.936 1.00 83.00 106 GLN A CA 1
ATOM 861 C C . GLN A 1 106 ? -0.532 -23.092 7.519 1.00 83.00 106 GLN A C 1
ATOM 863 O O . GLN A 1 106 ? -1.078 -23.339 8.587 1.00 83.00 106 GLN A O 1
ATOM 868 N N . SER A 1 107 ? 0.145 -24.022 6.837 1.00 82.50 107 SER A N 1
ATOM 869 C CA . SER A 1 107 ? 0.345 -25.380 7.357 1.00 82.50 107 SER A CA 1
ATOM 870 C C . SER A 1 107 ? 1.365 -25.466 8.497 1.00 82.50 107 SER A C 1
ATOM 872 O O . SER A 1 107 ? 1.295 -26.400 9.284 1.00 82.50 107 SER A O 1
ATOM 874 N N . ILE A 1 108 ? 2.315 -24.527 8.573 1.00 79.56 108 ILE A N 1
ATOM 875 C CA . ILE A 1 108 ? 3.327 -24.463 9.639 1.00 79.56 108 ILE A CA 1
ATOM 876 C C . ILE A 1 108 ? 2.761 -23.767 10.876 1.00 79.56 108 ILE A C 1
ATOM 878 O O . ILE A 1 108 ? 3.017 -24.211 11.990 1.00 79.56 108 ILE A O 1
ATOM 882 N N . ASP A 1 109 ? 1.999 -22.693 10.679 1.00 80.50 109 ASP A N 1
ATOM 883 C CA . ASP A 1 109 ? 1.481 -21.863 11.765 1.00 80.50 109 ASP A CA 1
ATOM 884 C C . ASP A 1 109 ? 0.309 -22.532 12.522 1.00 80.50 109 ASP A C 1
ATOM 886 O O . ASP A 1 109 ? -0.237 -21.928 13.439 1.00 80.50 109 ASP A O 1
ATOM 890 N N . ASP A 1 110 ? -0.114 -23.752 12.142 1.00 62.88 110 ASP A N 1
ATOM 891 C CA . ASP A 1 110 ? -1.315 -24.475 12.623 1.00 62.88 110 ASP A CA 1
ATOM 892 C C . ASP A 1 110 ? -2.632 -23.659 12.570 1.00 62.88 110 ASP A C 1
ATOM 894 O O . ASP A 1 110 ? -3.716 -24.152 12.900 1.00 62.88 110 ASP A O 1
ATOM 898 N N . GLU A 1 111 ? -2.580 -22.430 12.054 1.00 60.59 111 GLU A N 1
ATOM 899 C CA . GLU A 1 111 ? -3.703 -21.590 11.669 1.00 60.59 111 GLU A CA 1
ATOM 900 C C . GLU A 1 111 ? -4.317 -22.143 10.383 1.00 60.59 111 GLU A C 1
ATOM 902 O O . GLU A 1 111 ? -4.231 -21.574 9.293 1.00 60.59 111 GLU A O 1
ATOM 907 N N . SER A 1 112 ? -4.973 -23.293 10.517 1.00 58.62 112 SER A N 1
ATOM 908 C CA . SER A 1 112 ? -5.897 -23.788 9.507 1.00 58.62 112 SER A CA 1
ATOM 909 C C . SER A 1 112 ? -6.898 -22.664 9.216 1.00 58.62 112 SER A C 1
ATOM 911 O O . SER A 1 112 ? -7.653 -22.297 10.125 1.00 58.62 112 SER A O 1
ATOM 913 N N . PRO A 1 113 ? -6.944 -22.087 7.999 1.00 62.22 113 PRO A N 1
ATOM 914 C CA . PRO A 1 113 ? -7.941 -21.081 7.681 1.00 62.22 113 PRO A CA 1
ATOM 915 C C . PRO A 1 113 ? -9.314 -21.690 7.945 1.00 62.22 113 PRO A C 1
ATOM 917 O O . PRO A 1 113 ? -9.687 -22.702 7.348 1.00 62.22 113 PRO A O 1
ATOM 920 N N . LEU A 1 114 ? -10.025 -21.084 8.895 1.00 68.56 114 LEU A N 1
ATOM 921 C CA . LEU A 1 114 ? -11.314 -21.541 9.390 1.00 68.56 114 LEU A CA 1
ATOM 922 C C . LEU A 1 114 ? -12.214 -21.856 8.190 1.00 68.56 114 LEU A C 1
ATOM 924 O O . LEU A 1 114 ? -12.507 -20.977 7.371 1.00 68.56 114 LEU A O 1
ATOM 928 N N . SER A 1 115 ? -12.610 -23.121 8.039 1.00 77.69 115 SER A N 1
ATOM 929 C CA . SER A 1 115 ? -13.428 -23.527 6.895 1.00 77.69 115 SER A CA 1
ATOM 930 C C . SER A 1 115 ? -14.712 -22.694 6.866 1.00 77.69 115 SER A C 1
ATOM 932 O O . SER A 1 115 ? -15.217 -22.263 7.906 1.00 77.69 115 SER A O 1
ATOM 934 N N . LYS A 1 116 ? -15.287 -22.463 5.677 1.00 77.31 116 LYS A N 1
ATOM 935 C CA . LYS A 1 116 ? -16.541 -21.692 5.556 1.00 77.31 116 LYS A CA 1
ATOM 936 C C . LYS A 1 116 ? -17.648 -22.240 6.468 1.00 77.31 116 LYS A C 1
ATOM 938 O O . LYS A 1 116 ? -18.479 -21.469 6.942 1.00 77.31 116 LYS A O 1
ATOM 943 N N . GLU A 1 117 ? -17.651 -23.546 6.721 1.00 80.12 117 GLU A N 1
ATOM 944 C CA . GLU A 1 117 ? -18.579 -24.208 7.638 1.00 80.12 117 GLU A CA 1
ATOM 945 C C . GLU A 1 117 ? -18.280 -23.889 9.101 1.00 80.12 117 GLU A C 1
ATOM 947 O O . GLU A 1 117 ? -19.186 -23.476 9.823 1.00 80.12 117 GLU A O 1
ATOM 952 N N . GLN A 1 118 ? -17.017 -23.979 9.527 1.00 80.50 118 GLN A N 1
ATOM 953 C CA . GLN A 1 118 ? -16.610 -23.580 10.877 1.00 80.50 118 GLN A CA 1
ATOM 954 C C . GLN A 1 118 ? -16.885 -22.087 11.121 1.00 80.50 118 GLN A C 1
ATOM 956 O O . GLN A 1 118 ? -17.411 -21.727 12.169 1.00 80.50 118 GLN A O 1
ATOM 961 N N . ALA A 1 119 ? -16.641 -21.218 10.135 1.00 86.00 119 ALA A N 1
ATOM 962 C CA . ALA A 1 119 ? -16.899 -19.785 10.261 1.00 86.00 119 ALA A CA 1
ATOM 963 C C . ALA A 1 119 ? -18.402 -19.494 10.396 1.00 86.00 119 ALA A C 1
ATOM 965 O O . ALA A 1 119 ? -18.812 -18.629 11.170 1.00 86.00 119 ALA A O 1
ATOM 966 N N . ARG A 1 120 ? -19.245 -20.244 9.673 1.00 90.75 120 ARG A N 1
ATOM 967 C CA . ARG A 1 120 ? -20.707 -20.193 9.832 1.00 90.75 120 ARG A CA 1
ATOM 968 C C . ARG A 1 120 ? -21.152 -20.716 11.197 1.00 90.75 120 ARG A C 1
ATOM 970 O O . ARG A 1 120 ? -22.048 -20.118 11.785 1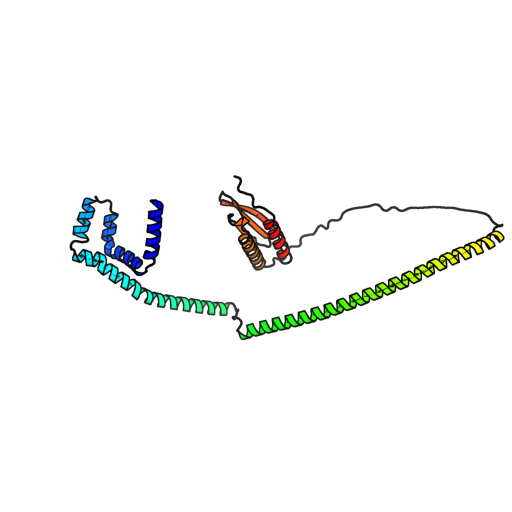.00 90.75 120 ARG A O 1
ATOM 977 N N . LYS A 1 121 ? -20.533 -21.788 11.701 1.00 95.88 121 LYS A N 1
ATOM 978 C CA . LYS A 1 121 ? -20.825 -22.358 13.022 1.00 95.88 121 LYS A CA 1
ATOM 979 C C . LYS A 1 121 ? -20.511 -21.362 14.138 1.00 95.88 121 LYS A C 1
ATOM 981 O O . LYS A 1 121 ? -21.410 -21.055 14.909 1.00 95.88 121 LYS A O 1
ATOM 986 N N . ILE A 1 122 ? -19.316 -20.766 14.135 1.00 95.06 122 ILE A N 1
ATOM 987 C CA . ILE A 1 122 ? -18.918 -19.741 15.116 1.00 95.06 122 ILE A CA 1
ATOM 988 C C . ILE A 1 122 ? -19.873 -18.545 15.079 1.00 95.06 122 ILE A C 1
ATOM 990 O O . ILE A 1 122 ? -20.313 -18.075 16.121 1.00 95.06 122 ILE A O 1
ATOM 994 N N . ARG A 1 123 ? -20.259 -18.066 13.886 1.00 95.12 123 ARG A N 1
ATOM 995 C CA . ARG A 1 123 ? -21.239 -16.970 13.773 1.00 95.12 123 ARG A CA 1
ATOM 996 C C . ARG A 1 123 ? -22.604 -17.336 14.355 1.00 95.12 123 ARG A C 1
ATOM 998 O O . ARG A 1 123 ? -23.242 -16.483 14.960 1.00 95.12 123 ARG A O 1
ATOM 1005 N N . ARG A 1 124 ? -23.056 -18.580 14.170 1.00 97.25 124 ARG A N 1
ATOM 1006 C CA . ARG A 1 124 ? -24.317 -19.064 14.744 1.00 97.25 124 ARG A CA 1
ATOM 1007 C C . ARG A 1 124 ? -24.229 -19.169 16.267 1.00 97.25 124 ARG A C 1
ATOM 1009 O O . ARG A 1 124 ? -25.140 -18.703 16.934 1.00 97.25 124 ARG A O 1
ATOM 1016 N N . GLU A 1 125 ? -23.143 -19.723 16.796 1.00 97.44 125 GLU A N 1
ATOM 1017 C CA . GLU A 1 125 ? -22.905 -19.833 18.242 1.00 97.44 125 GLU A CA 1
ATOM 1018 C C . GLU A 1 125 ? -22.794 -18.452 18.906 1.00 97.44 125 GLU A C 1
ATOM 1020 O O . GLU A 1 125 ? -23.350 -18.238 19.982 1.00 97.44 125 GLU A O 1
ATOM 1025 N N . ALA A 1 126 ? -22.144 -17.489 18.244 1.00 96.94 126 ALA A N 1
ATOM 1026 C CA . ALA A 1 126 ? -22.063 -16.107 18.710 1.00 96.94 126 ALA A CA 1
ATOM 1027 C C . ALA A 1 126 ? -23.447 -15.441 18.763 1.00 96.94 126 ALA A C 1
ATOM 1029 O O . ALA A 1 126 ? -23.786 -14.817 19.765 1.00 96.94 126 ALA A O 1
ATOM 1030 N N . LEU A 1 127 ? -24.266 -15.626 17.722 1.00 98.00 127 LEU A N 1
ATOM 1031 C CA . LEU A 1 127 ? -25.633 -15.101 17.676 1.00 98.00 127 LEU A CA 1
ATOM 1032 C C . LEU A 1 127 ? -26.518 -15.757 18.746 1.00 98.00 127 LEU A C 1
ATOM 1034 O O . LEU A 1 127 ? -27.239 -15.066 19.456 1.00 98.00 127 LEU A O 1
ATOM 1038 N N . GLU A 1 128 ? -26.435 -17.077 18.910 1.00 98.31 128 GLU A N 1
ATOM 1039 C CA . GLU A 1 128 ? -27.177 -17.795 19.952 1.00 98.31 128 GLU A CA 1
ATOM 1040 C C . GLU A 1 128 ? -26.778 -17.329 21.359 1.00 98.31 128 GLU A C 1
ATOM 1042 O O . GLU A 1 128 ? -27.639 -17.129 22.213 1.00 98.31 128 GLU A O 1
ATOM 1047 N N . SER A 1 129 ? -25.483 -17.110 21.595 1.00 96.88 129 SER A N 1
ATOM 1048 C CA . SER A 1 129 ? -24.988 -16.585 22.871 1.00 96.88 129 SER A CA 1
ATOM 1049 C C . SER A 1 129 ? -25.481 -15.161 23.121 1.00 96.88 129 SER A C 1
ATOM 1051 O O . SER A 1 129 ? -25.896 -14.849 24.232 1.00 96.88 129 SER A O 1
ATOM 1053 N N . GLN A 1 130 ? -25.507 -14.314 22.088 1.00 97.44 130 GLN A N 1
ATOM 1054 C CA . GLN A 1 130 ? -26.042 -12.956 22.181 1.00 97.44 130 GLN A CA 1
ATOM 1055 C C . GLN A 1 130 ? -27.527 -12.956 22.564 1.00 97.44 130 GLN A C 1
ATOM 1057 O O . GLN A 1 130 ? -27.908 -12.240 23.484 1.00 97.44 130 GLN A O 1
ATOM 1062 N N . LEU A 1 131 ? -28.338 -13.808 21.930 1.00 98.06 131 LEU A N 1
ATOM 1063 C CA . LEU A 1 131 ? -29.759 -13.947 22.266 1.00 98.06 131 LEU A CA 1
ATOM 1064 C C . LEU A 1 131 ? -29.975 -14.456 23.698 1.00 98.06 131 LEU A C 1
ATOM 1066 O O . LEU A 1 131 ? -30.889 -14.000 24.381 1.00 98.06 131 LEU A O 1
ATOM 1070 N N . LYS A 1 132 ? -29.132 -15.383 24.174 1.00 98.19 132 LYS A N 1
ATOM 1071 C CA . LYS A 1 132 ? -29.177 -15.852 25.569 1.00 98.19 132 LYS A CA 1
ATOM 1072 C C . LYS A 1 132 ? -28.883 -14.717 26.546 1.00 98.19 132 LYS A C 1
ATOM 1074 O O . LYS A 1 132 ? -29.647 -14.531 27.486 1.00 98.19 132 LYS A O 1
ATOM 1079 N N . PHE A 1 133 ? -27.834 -13.933 26.298 1.00 97.81 133 PHE A N 1
ATOM 1080 C CA . PHE A 1 133 ? -27.499 -12.794 27.154 1.00 97.81 133 PHE A CA 1
ATOM 1081 C C . PHE A 1 133 ? -28.576 -11.709 27.140 1.00 97.81 133 PHE A C 1
ATOM 1083 O O . PHE A 1 133 ? -28.892 -11.164 28.192 1.00 97.81 133 PHE A O 1
ATOM 1090 N N . GLU A 1 134 ? -29.177 -11.425 25.987 1.00 97.69 134 GLU A N 1
ATOM 1091 C CA . GLU A 1 134 ? -30.285 -10.471 25.879 1.00 97.69 134 GLU A CA 1
ATOM 1092 C C . GLU A 1 134 ? -31.503 -10.938 26.694 1.00 97.69 134 GLU A C 1
ATOM 1094 O O . GLU A 1 134 ? -32.014 -10.192 27.527 1.00 97.69 134 GLU A O 1
ATOM 1099 N N . SER A 1 135 ? -31.876 -12.217 26.582 1.00 97.88 135 SER A N 1
ATOM 1100 C CA . SER A 1 135 ? -32.948 -12.802 27.396 1.00 97.88 135 SER A CA 1
ATOM 1101 C C . SER A 1 135 ? -32.646 -12.784 28.901 1.00 97.88 135 SER A C 1
ATOM 1103 O O . SER A 1 135 ? -33.562 -12.599 29.708 1.00 97.88 135 SER A O 1
ATOM 1105 N N . GLU A 1 136 ? -31.393 -13.004 29.306 1.00 97.88 136 GLU A N 1
ATOM 1106 C CA . GLU A 1 136 ? -30.981 -12.914 30.712 1.00 97.88 136 GLU A CA 1
ATOM 1107 C C . GLU A 1 136 ? -31.063 -11.474 31.232 1.00 97.88 136 GLU A C 1
ATOM 1109 O O . GLU A 1 136 ? -31.566 -11.248 32.337 1.00 97.88 136 GLU A O 1
ATOM 1114 N N . ILE A 1 137 ? -30.627 -10.499 30.429 1.00 98.00 137 ILE A N 1
ATOM 1115 C CA . ILE A 1 137 ? -30.726 -9.070 30.747 1.00 98.00 137 ILE A CA 1
ATOM 1116 C C . ILE A 1 137 ? -32.191 -8.670 30.931 1.00 98.00 137 ILE A C 1
ATOM 1118 O O . ILE A 1 137 ? -32.517 -8.038 31.938 1.00 98.00 137 ILE A O 1
ATOM 1122 N N . ASP A 1 138 ? -33.086 -9.080 30.036 1.00 98.00 138 ASP A N 1
ATOM 1123 C CA . ASP A 1 138 ? -34.517 -8.770 30.128 1.00 98.00 138 ASP A CA 1
ATOM 1124 C C . ASP A 1 138 ? -35.157 -9.372 31.387 1.00 98.00 138 ASP A C 1
ATOM 1126 O O . ASP A 1 138 ? -35.900 -8.695 32.113 1.00 98.00 138 ASP A O 1
ATOM 1130 N N . SER A 1 139 ? -34.816 -10.625 31.709 1.00 98.25 139 SER A N 1
ATOM 1131 C CA . SER A 1 139 ? -35.287 -11.289 32.928 1.00 98.25 139 SER A CA 1
ATOM 1132 C C . SER A 1 139 ? -34.801 -10.566 34.186 1.00 98.25 139 SER A C 1
ATOM 1134 O O . SER A 1 139 ? -35.588 -10.334 35.106 1.00 98.25 139 SER A O 1
ATOM 1136 N N . LYS A 1 140 ? -33.518 -10.188 34.241 1.00 97.94 140 LYS A N 1
ATOM 1137 C CA . LYS A 1 140 ? -32.938 -9.464 35.383 1.00 97.94 140 LYS A CA 1
ATOM 1138 C C . LYS A 1 140 ? -33.440 -8.032 35.495 1.00 97.94 140 LYS A C 1
ATOM 1140 O O . LYS A 1 140 ? -33.584 -7.521 36.605 1.00 97.94 140 LYS A O 1
ATOM 1145 N N . THR A 1 141 ? -33.748 -7.389 34.378 1.00 97.62 141 THR A N 1
ATOM 1146 C CA . THR A 1 141 ? -34.334 -6.045 34.359 1.00 97.62 141 THR A CA 1
ATOM 1147 C C . THR A 1 141 ? -35.762 -6.078 34.896 1.00 97.62 141 THR A C 1
ATOM 1149 O O . THR A 1 141 ? -36.112 -5.266 35.749 1.00 97.62 141 THR A O 1
ATOM 1152 N N . SER A 1 142 ? -36.554 -7.075 34.495 1.00 98.06 142 SER A N 1
ATOM 1153 C CA . SER A 1 142 ? -37.914 -7.285 35.006 1.00 98.06 142 SER A CA 1
ATOM 1154 C C . SER A 1 142 ? -37.930 -7.595 36.508 1.00 98.06 142 SER A C 1
ATOM 1156 O O . SER A 1 142 ? -38.731 -7.031 37.253 1.00 98.06 142 SER A O 1
ATOM 1158 N N . GLU A 1 143 ? -37.010 -8.444 36.977 1.00 98.12 143 GLU A N 1
ATOM 1159 C CA . GLU A 1 143 ? -36.837 -8.748 38.404 1.00 98.12 143 GLU A CA 1
ATOM 1160 C C . GLU A 1 143 ? -36.456 -7.494 39.206 1.00 98.12 143 GLU A C 1
ATOM 1162 O O . GLU A 1 143 ? -37.067 -7.211 40.237 1.00 98.12 143 GLU A O 1
ATOM 1167 N N . ASN A 1 144 ? -35.513 -6.691 38.704 1.00 96.00 144 ASN A N 1
ATOM 1168 C CA . ASN A 1 144 ? -35.127 -5.427 39.334 1.00 96.00 144 ASN A CA 1
ATOM 1169 C C . ASN A 1 144 ? -36.286 -4.428 39.414 1.00 96.00 144 ASN A C 1
ATOM 1171 O O . ASN A 1 144 ? -36.445 -3.772 40.443 1.00 96.00 144 ASN A O 1
ATOM 1175 N N . SER A 1 145 ? -37.095 -4.301 38.359 1.00 97.75 145 SER A N 1
ATOM 1176 C CA . SER A 1 145 ? -38.284 -3.441 38.376 1.00 97.75 145 SER A CA 1
ATOM 1177 C C . SER A 1 145 ? -39.277 -3.891 39.448 1.00 97.75 145 SER A C 1
ATOM 1179 O O . SER A 1 145 ? -39.686 -3.080 40.276 1.00 97.75 145 SER A O 1
ATOM 1181 N N . ARG A 1 146 ? -39.564 -5.196 39.530 1.00 98.44 146 ARG A N 1
ATOM 1182 C CA . ARG A 1 146 ? -40.444 -5.767 40.560 1.00 98.44 146 ARG A CA 1
ATOM 1183 C C . ARG A 1 146 ? -39.911 -5.550 41.980 1.00 98.44 146 ARG A C 1
ATOM 1185 O O . ARG A 1 146 ? -40.675 -5.217 42.882 1.00 98.44 146 ARG A O 1
ATOM 1192 N N . LEU A 1 147 ? -38.609 -5.742 42.197 1.00 97.56 147 LEU A N 1
ATOM 1193 C CA . LEU A 1 147 ? -37.986 -5.507 43.503 1.00 97.56 147 LEU A CA 1
ATOM 1194 C C . LEU A 1 147 ? -38.056 -4.028 43.903 1.00 97.56 147 LEU A C 1
ATOM 1196 O O . LEU A 1 147 ? -38.315 -3.731 45.065 1.00 97.56 147 LEU A O 1
ATOM 1200 N N . LYS A 1 148 ? -37.881 -3.100 42.955 1.00 97.31 148 LYS A N 1
ATOM 1201 C CA . LYS A 1 148 ? -38.036 -1.658 43.205 1.00 97.31 148 LYS A CA 1
ATOM 1202 C C . LYS A 1 148 ? -39.467 -1.285 43.584 1.00 97.31 148 LYS A C 1
ATOM 1204 O O . LYS A 1 148 ? -39.647 -0.510 44.518 1.00 97.31 148 LYS A O 1
ATOM 1209 N N . GLU A 1 149 ? -40.465 -1.849 42.906 1.00 98.19 149 GLU A N 1
ATOM 1210 C CA . GLU A 1 149 ? -41.879 -1.653 43.253 1.00 98.19 149 GLU A CA 1
ATOM 1211 C C . GLU A 1 149 ? -42.181 -2.146 44.673 1.00 98.19 149 GLU A C 1
ATOM 1213 O O . GLU A 1 149 ? -42.793 -1.423 45.456 1.00 98.19 149 GLU A O 1
ATOM 1218 N N . LEU A 1 150 ? -41.678 -3.329 45.040 1.00 97.69 150 LEU A N 1
ATOM 1219 C CA . LEU A 1 150 ? -41.865 -3.904 46.374 1.00 97.69 150 LEU A CA 1
ATOM 1220 C C . LEU A 1 150 ? -41.143 -3.101 47.468 1.00 97.69 150 LEU A C 1
ATOM 1222 O O . LEU A 1 150 ? -41.684 -2.898 48.552 1.00 97.69 150 LEU A O 1
ATOM 1226 N N . ILE A 1 151 ? -39.934 -2.600 47.194 1.00 97.06 151 ILE A N 1
ATOM 1227 C CA . ILE A 1 151 ? -39.233 -1.685 48.109 1.00 97.06 151 ILE A CA 1
ATOM 1228 C C . ILE A 1 151 ? -40.043 -0.399 48.290 1.00 97.06 151 ILE A C 1
ATOM 1230 O O . ILE A 1 151 ? -40.200 0.062 49.418 1.00 97.06 151 ILE A O 1
ATOM 1234 N N . SER A 1 152 ? -40.584 0.160 47.205 1.00 97.69 152 SER A N 1
ATOM 1235 C CA . SER A 1 152 ? -41.403 1.371 47.259 1.00 97.69 152 SER A CA 1
ATOM 1236 C C . SER A 1 152 ? -42.686 1.163 48.068 1.00 97.69 152 SER A C 1
ATOM 1238 O O . SER A 1 152 ? -43.044 2.038 48.855 1.00 97.69 152 SER A O 1
ATOM 1240 N N . SER A 1 153 ? -43.370 0.024 47.914 1.00 97.81 153 SER A N 1
ATOM 1241 C CA . SER A 1 153 ? -44.585 -0.275 48.681 1.00 97.81 153 SER A CA 1
ATOM 1242 C C . SER A 1 153 ? -44.280 -0.470 50.166 1.00 97.81 153 SER A C 1
ATOM 1244 O O . SER A 1 153 ? -44.951 0.118 51.007 1.00 97.81 153 SER A O 1
ATOM 1246 N N . LEU A 1 154 ? -43.216 -1.210 50.500 1.00 97.12 154 LEU A N 1
ATOM 1247 C CA . LEU A 1 154 ? -42.780 -1.390 51.888 1.00 97.12 154 LEU A CA 1
ATOM 1248 C C . LEU A 1 154 ? -42.358 -0.068 52.538 1.00 97.12 154 LEU A C 1
ATOM 1250 O O . LEU A 1 154 ? -42.673 0.178 53.698 1.00 97.12 154 LEU A O 1
ATOM 1254 N N . GLN A 1 155 ? -41.667 0.810 51.806 1.00 96.44 155 GLN A N 1
ATOM 1255 C CA . GLN A 1 155 ? -41.324 2.145 52.304 1.00 96.44 155 GLN A CA 1
ATOM 1256 C C . GLN A 1 155 ? -42.572 2.987 52.583 1.00 96.44 155 GLN A C 1
ATOM 1258 O O . GLN A 1 155 ? -42.612 3.693 53.590 1.00 96.44 155 GLN A O 1
ATOM 1263 N N . GLN A 1 156 ? -43.597 2.888 51.733 1.00 96.62 156 GLN A N 1
ATOM 1264 C CA . GLN A 1 156 ? -44.876 3.563 51.943 1.00 96.62 156 GLN A CA 1
ATOM 1265 C C . GLN A 1 156 ? -45.629 3.002 53.161 1.00 96.62 156 GLN A C 1
ATOM 1267 O O . GLN A 1 156 ? -46.166 3.777 53.950 1.00 96.62 156 GLN A O 1
ATOM 1272 N N . GLU A 1 157 ? -45.623 1.682 53.363 1.00 96.50 157 GLU A N 1
ATOM 1273 C CA . GLU A 1 157 ? -46.196 1.036 54.552 1.00 96.50 157 GLU A CA 1
ATOM 1274 C C . GLU A 1 157 ? -45.472 1.454 55.839 1.00 96.50 157 GLU A C 1
ATOM 1276 O O . GLU A 1 157 ? -46.120 1.796 56.828 1.00 96.50 157 GLU A O 1
ATOM 1281 N N . ILE A 1 158 ? -44.134 1.496 55.826 1.00 94.81 158 ILE A N 1
ATOM 1282 C CA . ILE A 1 158 ? -43.324 1.969 56.960 1.00 94.81 158 ILE A CA 1
ATOM 1283 C C . ILE A 1 158 ? -43.621 3.444 57.257 1.00 94.81 158 ILE A C 1
ATOM 1285 O O . ILE A 1 158 ? -43.772 3.821 58.422 1.00 94.81 158 ILE A O 1
ATOM 1289 N N . ALA A 1 159 ? -43.737 4.287 56.228 1.00 93.88 159 ALA A N 1
ATOM 1290 C CA . ALA A 1 159 ? -44.099 5.694 56.393 1.00 93.88 159 ALA A CA 1
ATOM 1291 C C . ALA A 1 159 ? -45.495 5.846 57.027 1.00 93.88 159 ALA A C 1
ATOM 1293 O O . ALA A 1 159 ? -45.646 6.565 58.012 1.00 93.88 159 ALA A O 1
ATOM 1294 N N . ALA A 1 160 ? -46.491 5.095 56.553 1.00 93.62 160 ALA A N 1
ATOM 1295 C CA . ALA A 1 160 ? -47.840 5.116 57.119 1.00 93.62 160 ALA A CA 1
ATOM 1296 C C . ALA A 1 160 ? -47.883 4.604 58.574 1.00 93.62 160 ALA A C 1
ATOM 1298 O O . ALA A 1 160 ? -48.537 5.200 59.431 1.00 93.62 160 ALA A O 1
ATOM 1299 N N . ALA A 1 161 ? -47.154 3.526 58.884 1.00 92.38 161 ALA A N 1
ATOM 1300 C CA . ALA A 1 161 ? -47.067 2.981 60.238 1.00 92.38 161 ALA A CA 1
ATOM 1301 C C . ALA A 1 161 ? -46.375 3.950 61.216 1.00 92.38 161 ALA A C 1
ATOM 1303 O O . ALA A 1 161 ? -46.806 4.095 62.361 1.00 92.38 161 ALA A O 1
ATOM 1304 N N . THR A 1 162 ? -45.326 4.646 60.769 1.00 91.12 162 THR A N 1
ATOM 1305 C CA . THR A 1 162 ? -44.616 5.638 61.595 1.00 91.12 162 THR A CA 1
ATOM 1306 C C . THR A 1 162 ? -45.434 6.912 61.825 1.00 91.12 162 THR A C 1
ATOM 1308 O O . THR A 1 162 ? -45.390 7.454 62.929 1.00 91.12 162 THR A O 1
ATOM 1311 N N . GLU A 1 163 ? -46.235 7.367 60.856 1.00 88.81 163 GLU A N 1
ATOM 1312 C CA . GLU A 1 163 ? -47.210 8.451 61.066 1.00 88.81 163 GLU A CA 1
ATOM 1313 C C . GLU A 1 163 ? -48.293 8.066 62.086 1.00 88.81 163 GLU A C 1
ATOM 1315 O O . GLU A 1 163 ? -48.607 8.854 62.980 1.00 88.81 163 GLU A O 1
ATOM 1320 N N . GLY A 1 164 ? -48.799 6.828 62.026 1.00 79.75 164 GLY A N 1
ATOM 1321 C CA . GLY A 1 164 ? -49.700 6.284 63.046 1.00 79.75 164 GLY A CA 1
ATOM 1322 C C . GLY A 1 164 ? -49.074 6.274 64.445 1.00 79.75 164 GLY A C 1
ATOM 1323 O O . GLY A 1 164 ? -49.720 6.688 65.408 1.00 79.75 164 GLY A O 1
ATOM 1324 N N . SER A 1 165 ? -47.796 5.884 64.548 1.00 78.62 165 SER A N 1
ATOM 1325 C CA . SER A 1 165 ? -47.056 5.844 65.817 1.00 78.62 165 SER A CA 1
ATOM 1326 C C . SER A 1 165 ? -46.836 7.233 66.430 1.00 78.62 165 SER A C 1
ATOM 1328 O O . SER A 1 165 ? -46.966 7.393 67.644 1.00 78.62 165 SER A O 1
ATOM 1330 N N . LYS A 1 166 ? -46.549 8.259 65.615 1.00 77.81 166 LYS A N 1
ATOM 1331 C CA . LYS A 1 166 ? -46.401 9.649 66.090 1.00 77.81 166 LYS A CA 1
ATOM 1332 C C . LYS A 1 166 ? -47.703 10.210 66.655 1.00 77.81 166 LYS A C 1
ATOM 1334 O O . LYS A 1 166 ? -47.684 10.919 67.659 1.00 77.81 166 LYS A O 1
ATOM 1339 N N . ASN A 1 167 ? -48.840 9.862 66.053 1.00 70.88 167 ASN A N 1
ATOM 1340 C CA . ASN A 1 167 ? -50.145 10.244 66.588 1.00 70.88 167 ASN A CA 1
ATOM 1341 C C . ASN A 1 167 ? -50.407 9.578 67.945 1.00 70.88 167 ASN A C 1
ATOM 1343 O O . ASN A 1 167 ? -50.884 10.242 68.861 1.00 70.88 167 ASN A O 1
ATOM 1347 N N . THR A 1 168 ? -50.034 8.305 68.122 1.00 68.44 168 THR A N 1
ATOM 1348 C CA . THR A 1 168 ? -50.110 7.654 69.440 1.00 68.44 168 THR A CA 1
ATOM 1349 C C . THR A 1 168 ? -49.145 8.250 70.457 1.00 68.44 168 THR A C 1
ATOM 1351 O O . THR A 1 168 ? -49.563 8.437 71.593 1.00 68.44 168 THR A O 1
ATOM 1354 N N . GLU A 1 169 ? -47.917 8.619 70.071 1.00 70.75 169 GLU A N 1
ATOM 1355 C CA . GLU A 1 169 ? -46.979 9.309 70.970 1.00 70.75 169 GLU A CA 1
ATOM 1356 C C . GLU A 1 169 ? -47.530 10.666 71.429 1.00 70.75 169 GLU A C 1
ATOM 1358 O O . GLU A 1 169 ? -47.478 10.980 72.617 1.00 70.75 169 GLU A O 1
ATOM 1363 N N . THR A 1 170 ? -48.149 11.422 70.517 1.00 69.56 170 THR A N 1
ATOM 1364 C CA . THR A 1 170 ? -48.783 12.717 70.824 1.00 69.56 170 THR A CA 1
ATOM 1365 C C . THR A 1 170 ? -49.963 12.545 71.790 1.00 69.56 170 THR A C 1
ATOM 1367 O O . THR A 1 170 ? -50.098 13.290 72.760 1.00 69.56 170 THR A O 1
ATOM 1370 N N . ILE A 1 171 ? -50.784 11.507 71.589 1.00 71.25 171 ILE A N 1
ATOM 1371 C CA . ILE A 1 171 ? -51.881 11.160 72.504 1.00 71.25 171 ILE A CA 1
ATOM 1372 C C . ILE A 1 171 ? -51.334 10.720 73.867 1.00 71.25 171 ILE A C 1
ATOM 1374 O O . ILE A 1 171 ? -51.864 11.136 74.893 1.00 71.25 171 ILE A O 1
ATOM 1378 N N . THR A 1 172 ? -50.260 9.924 73.916 1.00 68.94 172 THR A N 1
ATOM 1379 C CA . THR A 1 172 ? -49.639 9.547 75.193 1.00 68.94 172 THR A CA 1
ATOM 1380 C C . THR A 1 172 ? -49.011 10.736 75.903 1.00 68.94 172 THR A C 1
ATOM 1382 O O . THR A 1 172 ? -49.153 10.814 77.115 1.00 68.94 172 THR A O 1
ATOM 1385 N N . SER A 1 173 ? -48.403 11.701 75.201 1.00 74.75 173 SER A N 1
ATOM 1386 C CA . SER A 1 173 ? -47.921 12.929 75.845 1.00 74.75 173 SER A CA 1
ATOM 1387 C C . SER A 1 173 ? -49.068 13.784 76.385 1.00 74.75 173 SER A C 1
ATOM 1389 O O . SER A 1 173 ? -48.969 14.285 77.497 1.00 74.75 173 SER A O 1
ATOM 1391 N N . GLU A 1 174 ? -50.202 13.876 75.680 1.00 75.44 174 GLU A N 1
ATOM 1392 C CA . GLU A 1 174 ? -51.391 14.566 76.202 1.00 75.44 174 GLU A CA 1
ATOM 1393 C C . GLU A 1 174 ? -52.030 13.843 77.399 1.00 75.44 174 GLU A C 1
ATOM 1395 O O . GLU A 1 174 ? -52.620 14.487 78.269 1.00 75.44 174 GLU A O 1
ATOM 1400 N N . ILE A 1 175 ? -51.949 12.509 77.449 1.00 74.31 175 ILE A N 1
ATOM 1401 C CA . ILE A 1 175 ? -52.406 11.713 78.594 1.00 74.31 175 ILE A CA 1
ATOM 1402 C C . ILE A 1 175 ? -51.445 11.883 79.770 1.00 74.31 175 ILE A C 1
ATOM 1404 O O . ILE A 1 175 ? -51.922 12.126 80.872 1.00 74.31 175 ILE A O 1
ATOM 1408 N N . ILE A 1 176 ? -50.130 11.847 79.541 1.00 75.56 176 ILE A N 1
ATOM 1409 C CA . ILE A 1 176 ? -49.108 12.089 80.569 1.00 75.56 176 ILE A CA 1
ATOM 1410 C C . ILE A 1 176 ? -49.224 13.515 81.118 1.00 75.56 176 ILE A C 1
ATOM 1412 O O . ILE A 1 176 ? -49.107 13.693 82.320 1.00 75.56 176 ILE A O 1
ATOM 1416 N N . ASP A 1 177 ? -49.545 14.518 80.299 1.00 76.06 177 ASP A N 1
ATOM 1417 C CA . ASP A 1 177 ? -49.793 15.892 80.765 1.00 76.06 177 ASP A CA 1
ATOM 1418 C C . ASP A 1 177 ? -51.110 16.045 81.553 1.00 76.06 177 ASP A C 1
ATOM 1420 O O . ASP A 1 177 ? -51.279 16.971 82.353 1.00 76.06 177 ASP A O 1
ATOM 1424 N N . LYS A 1 178 ? -52.082 15.155 81.330 1.00 78.31 178 LYS A N 1
ATOM 1425 C CA . LYS A 1 178 ? -53.322 15.091 82.121 1.00 78.31 178 LYS A CA 1
ATOM 1426 C C . LYS A 1 178 ? -53.128 14.301 83.411 1.00 78.31 178 LYS A C 1
ATOM 1428 O O . LYS A 1 178 ? -53.674 14.700 84.437 1.00 78.31 178 LYS A O 1
ATOM 1433 N N . GLU A 1 179 ? -52.350 13.223 83.370 1.00 68.00 179 GLU A N 1
ATOM 1434 C CA . GLU A 1 179 ? -51.926 12.472 84.548 1.00 68.00 179 GLU A CA 1
ATOM 1435 C C . GLU A 1 179 ? -50.995 13.305 85.418 1.00 68.00 179 GLU A C 1
ATOM 1437 O O . GLU A 1 179 ? -51.223 13.318 86.615 1.00 68.00 179 GLU A O 1
ATOM 1442 N N . SER A 1 180 ? -50.056 14.076 84.856 1.00 67.94 180 SER A N 1
ATOM 1443 C CA . SER A 1 180 ? -49.163 14.964 85.613 1.00 67.94 180 SER A CA 1
ATOM 1444 C C . SER A 1 180 ? -49.953 16.025 86.379 1.00 67.94 180 SER A C 1
ATOM 1446 O O . SER A 1 180 ? -49.744 16.196 87.574 1.00 67.94 180 SER A O 1
ATOM 1448 N N . LYS A 1 181 ? -50.971 16.630 85.750 1.00 71.31 181 LYS A N 1
ATOM 1449 C CA . LYS A 1 181 ? -51.923 17.541 86.416 1.00 71.31 181 LYS A CA 1
ATOM 1450 C C . LYS A 1 181 ? -52.791 16.865 87.479 1.00 71.31 181 LYS A C 1
ATOM 145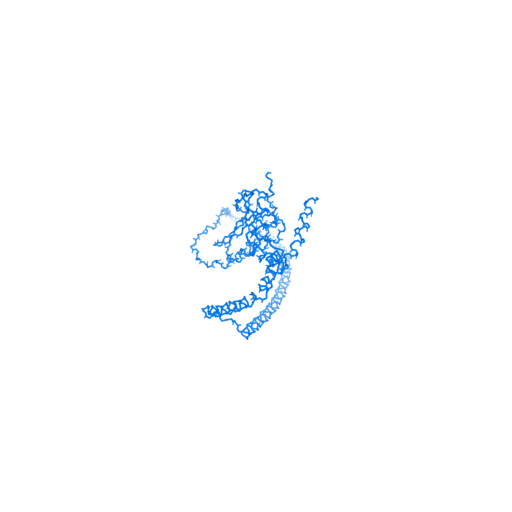2 O O . LYS A 1 181 ? -53.175 17.517 88.447 1.00 71.31 181 LYS A O 1
ATOM 1457 N N . ALA A 1 182 ? -53.139 15.590 87.306 1.00 61.03 182 ALA A N 1
ATOM 1458 C CA . ALA A 1 182 ? -53.871 14.824 88.314 1.00 61.03 182 ALA A CA 1
ATOM 1459 C C . ALA A 1 182 ? -52.954 14.392 89.468 1.00 61.03 182 ALA A C 1
ATOM 1461 O O . ALA A 1 182 ? -53.381 14.414 90.623 1.00 61.03 182 ALA A O 1
ATOM 1462 N N . THR A 1 183 ? -51.694 14.062 89.172 1.00 58.88 183 THR A N 1
ATOM 1463 C CA . THR A 1 183 ? -50.682 13.741 90.170 1.00 58.88 183 THR A CA 1
ATOM 1464 C C . THR A 1 183 ? -50.283 14.975 90.953 1.00 58.88 183 THR A C 1
ATOM 1466 O O . THR A 1 183 ? -50.284 14.857 92.166 1.00 58.88 183 THR A O 1
ATOM 1469 N N . ASP A 1 184 ? -50.103 16.149 90.335 1.00 60.03 184 ASP A N 1
ATOM 1470 C CA . ASP A 1 184 ? -49.842 17.433 91.012 1.00 60.03 184 ASP A CA 1
ATOM 1471 C C . ASP A 1 184 ? -50.942 17.781 92.030 1.00 60.03 184 ASP A C 1
ATOM 1473 O O . ASP A 1 184 ? -50.656 18.242 93.133 1.00 60.03 184 ASP A O 1
ATOM 1477 N N . LEU A 1 185 ? -52.203 17.445 91.725 1.00 59.31 185 LEU A N 1
ATOM 1478 C CA . LEU A 1 185 ? -53.329 17.591 92.655 1.00 59.31 185 LEU A CA 1
ATOM 1479 C C . LEU A 1 185 ? -53.267 16.609 93.846 1.00 59.31 185 LEU A C 1
ATOM 1481 O O . LEU A 1 185 ? -53.846 16.869 94.900 1.00 59.31 185 LEU A O 1
ATOM 1485 N N . THR A 1 186 ? -52.580 15.473 93.689 1.00 51.97 186 THR A N 1
ATOM 1486 C CA . THR A 1 186 ? -52.339 14.486 94.758 1.00 51.97 186 THR A CA 1
ATOM 1487 C C . THR A 1 186 ? -51.001 14.681 95.486 1.00 51.97 186 THR A C 1
ATOM 1489 O O . THR A 1 186 ? -50.922 14.372 96.675 1.00 51.97 186 THR A O 1
ATOM 1492 N N . THR A 1 187 ? -49.973 15.255 94.851 1.00 49.19 187 THR A N 1
ATOM 1493 C CA . THR A 1 187 ? -48.698 15.629 95.487 1.00 49.19 187 THR A CA 1
ATOM 1494 C C . THR A 1 187 ? -48.829 16.892 96.334 1.00 49.19 187 THR A C 1
ATOM 1496 O O . THR A 1 187 ? -48.173 16.961 97.375 1.00 49.19 187 THR A O 1
ATOM 1499 N N . ASP A 1 188 ? -49.755 17.807 96.032 1.00 50.47 188 ASP A N 1
ATOM 1500 C CA . ASP A 1 188 ? -50.135 18.896 96.954 1.00 50.47 188 ASP A CA 1
ATOM 1501 C C . ASP A 1 188 ? -50.758 18.384 98.273 1.00 50.47 188 ASP A C 1
ATOM 1503 O O . ASP A 1 188 ? -50.797 19.102 99.272 1.00 50.47 188 ASP A O 1
ATOM 1507 N N . LEU A 1 189 ? -51.195 17.118 98.323 1.00 51.16 189 LEU A N 1
ATOM 1508 C CA . LEU A 1 189 ? -51.751 16.473 99.521 1.00 51.16 189 LEU A CA 1
ATOM 1509 C C . LEU A 1 189 ? -50.736 15.615 100.297 1.00 51.16 189 LEU A C 1
ATOM 1511 O O . LEU A 1 189 ? -50.971 15.315 101.467 1.00 51.16 189 LEU A O 1
ATOM 1515 N N . MET A 1 190 ? -49.609 15.232 99.687 1.00 45.84 190 MET A N 1
ATOM 1516 C CA . MET A 1 190 ? -48.598 14.366 100.319 1.00 45.84 190 MET A CA 1
ATOM 1517 C C . MET A 1 190 ? -47.252 15.043 100.601 1.00 45.84 190 MET A C 1
ATOM 1519 O O . MET A 1 190 ? -46.470 14.517 101.391 1.00 45.84 190 MET A O 1
ATOM 1523 N N . THR A 1 191 ? -46.986 16.235 100.067 1.00 45.78 191 THR A N 1
ATOM 1524 C CA . THR A 1 191 ? -45.669 16.886 100.198 1.00 45.78 191 THR A CA 1
ATOM 1525 C C . THR A 1 191 ? -45.642 17.912 101.334 1.00 45.78 191 THR A C 1
ATOM 1527 O O . THR A 1 191 ? -45.316 19.079 101.150 1.00 45.78 191 THR A O 1
ATOM 1530 N N . SER A 1 192 ? -45.995 17.457 102.541 1.00 46.69 192 SER A N 1
ATOM 1531 C CA . SER A 1 192 ? -45.796 18.202 103.794 1.00 46.69 192 SER A CA 1
ATOM 1532 C C . SER A 1 192 ? -44.819 17.505 104.753 1.00 46.69 192 SER A C 1
ATOM 1534 O O . SER A 1 192 ? -44.758 17.881 105.924 1.00 46.69 192 SER A O 1
ATOM 1536 N N . GLN A 1 193 ? -44.045 16.509 104.300 1.00 41.56 193 GLN A N 1
ATOM 1537 C CA . GLN A 1 193 ? -43.020 15.859 105.123 1.00 41.56 193 GLN A CA 1
ATOM 1538 C C . GLN A 1 193 ? -41.753 15.476 104.335 1.00 41.56 193 GLN A C 1
ATOM 1540 O O . GLN A 1 193 ? -41.821 14.761 103.343 1.00 41.56 193 GLN A O 1
ATOM 1545 N N . LEU A 1 194 ? -40.621 15.914 104.902 1.00 39.72 194 LEU A N 1
ATOM 1546 C CA . LEU A 1 194 ? -39.223 15.487 104.727 1.00 39.72 194 LEU A CA 1
ATOM 1547 C C . LEU A 1 194 ? -38.409 15.945 103.497 1.00 39.72 194 LEU A C 1
ATOM 1549 O O . LEU A 1 194 ? -38.379 15.323 102.444 1.00 39.72 194 LEU A O 1
ATOM 1553 N N . GLU A 1 195 ? -37.715 17.068 103.700 1.00 37.16 195 GLU A N 1
ATOM 1554 C CA . GLU A 1 195 ? -36.266 17.191 103.977 1.00 37.16 195 GLU A CA 1
ATOM 1555 C C . GLU A 1 195 ? -35.205 16.234 103.352 1.00 37.16 195 GLU A C 1
ATOM 1557 O O . GLU A 1 195 ? -35.183 15.033 103.599 1.00 37.16 195 GLU A O 1
ATOM 1562 N N . THR A 1 196 ? -34.250 16.909 102.682 1.00 34.34 196 THR A N 1
ATOM 1563 C CA . THR A 1 196 ? -32.762 16.829 102.720 1.00 34.34 196 THR A CA 1
ATOM 1564 C C . THR A 1 196 ? -31.906 15.763 101.990 1.00 34.34 196 THR A C 1
ATOM 1566 O O . THR A 1 196 ? -31.948 14.574 102.270 1.00 34.34 196 THR A O 1
ATOM 1569 N N . LEU A 1 197 ? -30.948 16.338 101.226 1.00 35.44 197 LEU A N 1
ATOM 1570 C CA . LEU A 1 197 ? -29.495 16.057 101.091 1.00 35.44 197 LEU A CA 1
ATOM 1571 C C . LEU A 1 197 ? -28.921 15.304 99.859 1.00 35.44 197 LEU A C 1
ATOM 1573 O O . LEU A 1 197 ? -29.232 14.156 99.580 1.00 35.44 197 LEU A O 1
ATOM 1577 N N . GLU A 1 198 ? -27.944 16.013 99.262 1.00 35.47 198 GLU A N 1
ATOM 1578 C CA . GLU A 1 198 ? -26.645 15.586 98.690 1.00 35.47 198 GLU A CA 1
ATOM 1579 C C . GLU A 1 198 ? -26.423 15.358 97.167 1.00 35.47 198 GLU A C 1
ATOM 1581 O O . GLU A 1 198 ? -26.955 14.465 96.518 1.00 35.47 198 GLU A O 1
ATOM 1586 N N . THR A 1 199 ? -25.525 16.217 96.646 1.00 40.75 199 THR A N 1
ATOM 1587 C CA . THR A 1 199 ? -24.554 16.141 95.516 1.00 40.75 199 THR A CA 1
ATOM 1588 C C . THR A 1 199 ? -23.646 14.882 95.562 1.00 40.75 199 THR A C 1
ATOM 1590 O O . THR A 1 199 ? -23.622 14.301 96.644 1.00 40.75 199 THR A O 1
ATOM 1593 N N . PRO A 1 200 ? -22.804 14.480 94.552 1.00 46.41 200 PRO A N 1
ATOM 1594 C CA . PRO A 1 200 ? -22.046 15.324 93.593 1.00 46.41 200 PRO A CA 1
ATOM 1595 C C . PRO A 1 200 ? -21.673 14.729 92.184 1.00 46.41 200 PRO A C 1
ATOM 1597 O O . PRO A 1 200 ? -21.983 13.595 91.848 1.00 46.41 200 PRO A O 1
ATOM 1600 N N . GLU A 1 201 ? -20.935 15.545 91.407 1.00 35.78 201 GLU A N 1
ATOM 1601 C CA . GLU A 1 201 ? -19.847 15.229 90.435 1.00 35.78 201 GLU A CA 1
ATOM 1602 C C . GLU A 1 201 ? -20.078 14.663 88.993 1.00 35.78 201 GLU A C 1
ATOM 1604 O O . GLU A 1 201 ? -20.428 13.512 88.767 1.00 35.78 201 GLU A O 1
ATOM 1609 N N . THR A 1 202 ? -19.761 15.546 88.019 1.00 41.09 202 THR A N 1
ATOM 1610 C CA . THR A 1 202 ? -18.989 15.478 86.731 1.00 41.09 202 THR A CA 1
ATOM 1611 C C . THR A 1 202 ? -18.223 14.182 86.328 1.00 41.09 202 THR A C 1
ATOM 1613 O O . THR A 1 202 ? -17.961 13.385 87.218 1.00 41.09 202 THR A O 1
ATOM 1616 N N . PRO A 1 203 ? -17.707 13.979 85.069 1.00 48.88 203 PRO A N 1
ATOM 1617 C CA . PRO A 1 203 ? -17.323 14.982 84.050 1.00 48.88 203 PRO A CA 1
ATOM 1618 C C . PRO A 1 203 ? -17.569 14.669 82.547 1.00 48.88 203 PRO A C 1
ATOM 1620 O O . PRO A 1 203 ? -17.894 13.571 82.106 1.00 48.88 203 PRO A O 1
ATOM 1623 N N . GLU A 1 204 ? -17.299 15.716 81.762 1.00 46.03 204 GLU A N 1
ATOM 1624 C CA . GLU A 1 204 ? -17.049 15.770 80.321 1.00 46.03 204 GLU A CA 1
ATOM 1625 C C . GLU A 1 204 ? -16.034 14.732 79.796 1.00 46.03 204 GLU A C 1
ATOM 1627 O O . GLU A 1 204 ? -15.038 14.411 80.447 1.00 46.03 204 GLU A O 1
ATOM 1632 N N . THR A 1 205 ? -16.158 14.342 78.522 1.00 38.38 205 THR A N 1
ATOM 1633 C CA . THR A 1 205 ? -14.977 13.980 77.718 1.00 38.38 205 THR A CA 1
ATOM 1634 C C . THR A 1 205 ? -15.134 14.449 76.271 1.00 38.38 205 THR A C 1
ATOM 1636 O O . THR A 1 205 ? -15.876 13.886 75.472 1.00 38.38 205 THR A O 1
ATOM 1639 N N . LYS A 1 206 ? -14.393 15.509 75.934 1.00 44.91 206 LYS A N 1
ATOM 1640 C CA . LYS A 1 206 ? -14.066 15.920 74.564 1.00 44.91 206 LYS A CA 1
ATOM 1641 C C . LYS A 1 206 ? -12.993 14.980 74.014 1.00 44.91 206 LYS A C 1
ATOM 1643 O O . LYS A 1 206 ? -11.967 14.798 74.666 1.00 44.91 206 LYS A O 1
ATOM 1648 N N . LEU A 1 207 ? -13.155 14.493 72.784 1.00 39.34 207 LEU A N 1
ATOM 1649 C CA . LEU A 1 207 ? -12.064 13.888 72.016 1.00 39.34 207 LEU A CA 1
ATOM 1650 C C . LEU A 1 207 ? -11.794 14.713 70.754 1.00 39.34 207 LEU A C 1
ATOM 1652 O O . LEU A 1 207 ? -12.643 14.887 69.883 1.00 39.34 207 LEU A O 1
ATOM 1656 N N . LYS A 1 208 ? -10.587 15.282 70.740 1.00 38.28 208 LYS A N 1
ATOM 1657 C CA . LYS A 1 208 ? -9.966 16.040 69.656 1.00 38.28 208 LYS A CA 1
ATOM 1658 C C . LYS A 1 208 ? -9.456 15.113 68.550 1.00 38.28 208 LYS A C 1
ATOM 1660 O O . LYS A 1 208 ? -9.039 13.987 68.795 1.00 38.28 208 LYS A O 1
ATOM 1665 N N . SER A 1 209 ? -9.425 15.714 67.366 1.00 45.69 209 SER A N 1
ATOM 1666 C CA . SER A 1 209 ? -8.631 15.433 66.167 1.00 45.69 209 SER A CA 1
ATOM 1667 C C . SER A 1 209 ? -7.353 14.587 66.306 1.00 45.69 209 SER A C 1
ATOM 1669 O O . SER A 1 209 ? -6.516 14.845 67.171 1.00 45.69 209 SER A O 1
ATOM 1671 N N . LYS A 1 210 ? -7.093 13.738 65.295 1.00 35.81 210 LYS A N 1
ATOM 1672 C CA . LYS A 1 210 ? -5.808 13.740 64.565 1.00 35.81 210 LYS A CA 1
ATOM 1673 C C . LYS A 1 210 ? -5.815 12.906 63.272 1.00 35.81 210 LYS A C 1
ATOM 1675 O O . LYS A 1 210 ? -6.144 11.732 63.285 1.00 35.81 210 LYS A O 1
ATOM 1680 N N . ASN A 1 211 ? -5.312 13.561 62.225 1.00 34.44 211 ASN A N 1
ATOM 1681 C CA . ASN A 1 211 ? -4.380 13.095 61.191 1.00 34.44 211 ASN A CA 1
ATOM 1682 C C . ASN A 1 211 ? -4.680 11.871 60.305 1.00 34.44 211 ASN A C 1
ATOM 1684 O O . ASN A 1 211 ? -4.577 10.726 60.725 1.00 34.44 211 ASN A O 1
ATOM 1688 N N . THR A 1 212 ? -4.810 12.183 59.010 1.00 44.66 212 THR A N 1
ATOM 1689 C CA . THR A 1 212 ? -3.822 11.865 57.959 1.00 44.66 212 THR A CA 1
ATOM 1690 C C . THR A 1 212 ? -3.223 10.463 57.987 1.00 44.66 212 THR A C 1
ATOM 1692 O O . THR A 1 212 ? -2.219 10.233 58.652 1.00 44.66 212 THR A O 1
ATOM 1695 N N . ASN A 1 213 ? -3.760 9.589 57.137 1.00 34.06 213 ASN A N 1
ATOM 1696 C CA . ASN A 1 213 ? -3.025 8.468 56.562 1.00 34.06 213 ASN A CA 1
ATOM 1697 C C . ASN A 1 213 ? -3.322 8.400 55.057 1.00 34.06 213 ASN A C 1
ATOM 1699 O O . ASN A 1 213 ? -4.385 7.953 54.634 1.00 34.06 213 ASN A O 1
ATOM 1703 N N . GLN A 1 214 ? -2.361 8.869 54.259 1.00 37.66 214 GLN A N 1
ATOM 1704 C CA . GLN A 1 214 ? -2.164 8.402 52.887 1.00 37.66 214 GLN A CA 1
ATOM 1705 C C . GLN A 1 214 ? -1.636 6.961 52.951 1.00 37.66 214 GLN A C 1
ATOM 1707 O O . GLN A 1 214 ? -0.694 6.708 53.708 1.00 37.66 214 GLN A O 1
ATOM 1712 N N . PRO A 1 215 ? -2.168 6.017 52.162 1.00 36.00 215 PRO A N 1
ATOM 1713 C CA . PRO A 1 215 ? -1.569 4.701 52.049 1.00 36.00 215 PRO A CA 1
ATOM 1714 C C . PRO A 1 215 ? -0.337 4.772 51.142 1.00 36.00 215 PRO A C 1
ATOM 1716 O O . PRO A 1 215 ? -0.412 5.095 49.956 1.00 36.00 215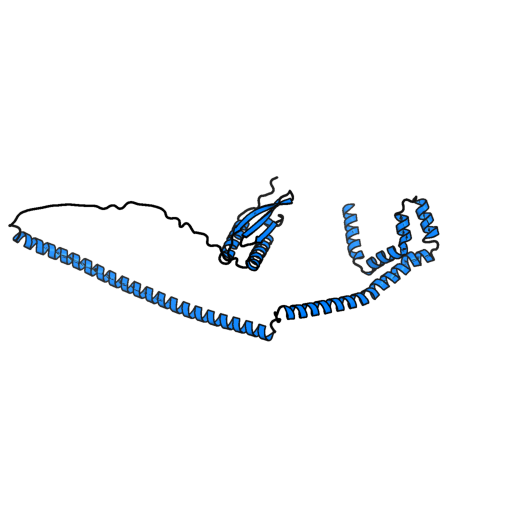 PRO A O 1
ATOM 1719 N N . ASN A 1 216 ? 0.809 4.454 51.735 1.00 38.72 216 ASN A N 1
ATOM 1720 C CA . ASN A 1 216 ? 2.064 4.201 51.048 1.00 38.72 216 ASN A CA 1
ATOM 1721 C C . ASN A 1 216 ? 1.955 2.818 50.378 1.00 38.72 216 ASN A C 1
ATOM 1723 O O . ASN A 1 216 ? 2.003 1.794 51.059 1.00 38.72 216 ASN A O 1
ATOM 1727 N N . PHE A 1 217 ? 1.738 2.780 49.061 1.00 31.23 217 PHE A N 1
ATOM 1728 C CA . PHE A 1 217 ? 1.682 1.528 48.304 1.00 31.23 217 PHE A CA 1
ATOM 1729 C C . PHE A 1 217 ? 3.108 1.055 47.995 1.00 31.23 217 PHE A C 1
ATOM 1731 O O . PHE A 1 217 ? 3.832 1.665 47.208 1.00 31.23 217 PHE A O 1
ATOM 1738 N N . HIS A 1 218 ? 3.509 -0.045 48.630 1.00 34.38 218 HIS A N 1
ATOM 1739 C CA . HIS A 1 218 ? 4.671 -0.831 48.236 1.00 34.38 218 HIS A CA 1
ATOM 1740 C C . HIS A 1 218 ? 4.420 -1.427 46.846 1.00 34.38 218 HIS A C 1
ATOM 1742 O O . HIS A 1 218 ? 3.469 -2.177 46.640 1.00 34.38 218 HIS A O 1
ATOM 1748 N N . SER A 1 219 ? 5.273 -1.086 45.882 1.00 32.56 219 SER A N 1
ATOM 1749 C CA . SER A 1 219 ? 5.272 -1.686 44.552 1.00 32.56 219 SER A CA 1
ATOM 1750 C C . SER A 1 219 ? 5.889 -3.083 44.602 1.00 32.56 219 SER A C 1
ATOM 1752 O O . SER A 1 219 ? 7.109 -3.219 44.709 1.00 32.56 219 SER A O 1
ATOM 1754 N N . GLU A 1 220 ? 5.048 -4.109 44.492 1.00 31.95 220 GLU A N 1
ATOM 1755 C CA . GLU A 1 220 ? 5.464 -5.455 44.100 1.00 31.95 220 GLU A CA 1
ATOM 1756 C C . GLU A 1 220 ? 6.077 -5.455 42.682 1.00 31.95 220 GLU A C 1
ATOM 1758 O O . GLU A 1 220 ? 5.684 -4.648 41.829 1.00 31.95 220 GLU A O 1
ATOM 1763 N N . PRO A 1 221 ? 7.026 -6.364 42.388 1.00 32.31 221 PRO A N 1
ATOM 1764 C CA . PRO A 1 221 ? 7.552 -6.549 41.043 1.00 32.31 221 PRO A CA 1
ATOM 1765 C C . PRO A 1 221 ? 6.440 -7.079 40.129 1.00 32.31 221 PRO A C 1
ATOM 1767 O O . PRO A 1 221 ? 6.035 -8.240 40.191 1.00 32.31 221 PRO A O 1
ATOM 1770 N N . THR A 1 222 ? 5.930 -6.196 39.274 1.00 33.72 222 THR A N 1
ATOM 1771 C CA . THR A 1 222 ? 4.872 -6.503 38.314 1.00 33.72 222 THR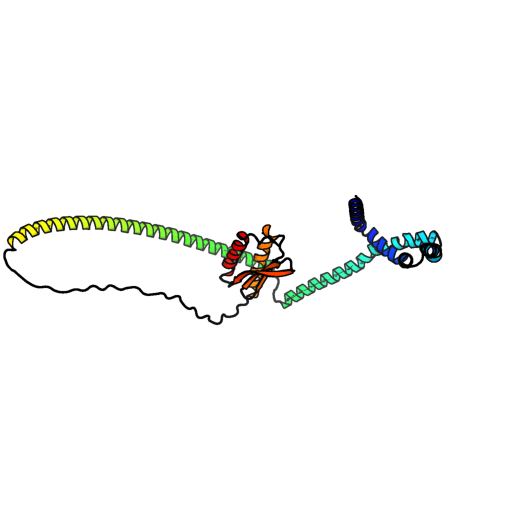 A CA 1
ATOM 1772 C C . THR A 1 222 ? 5.358 -7.529 37.296 1.00 33.72 222 THR A C 1
ATOM 1774 O O . THR A 1 222 ? 6.353 -7.336 36.594 1.00 33.72 222 THR A O 1
ATOM 1777 N N . LYS A 1 223 ? 4.627 -8.646 37.219 1.00 36.44 223 LYS A N 1
ATOM 1778 C CA . LYS A 1 223 ? 4.777 -9.667 36.182 1.00 36.44 223 LYS A CA 1
ATOM 1779 C C . LYS A 1 223 ? 4.685 -8.988 34.816 1.00 36.44 223 LYS A C 1
ATOM 1781 O O . LYS A 1 223 ? 3.711 -8.301 34.514 1.00 36.44 223 LYS A O 1
ATOM 1786 N N . THR A 1 224 ? 5.714 -9.162 33.995 1.00 37.34 224 THR A N 1
ATOM 1787 C CA . THR A 1 224 ? 5.785 -8.621 32.638 1.00 37.34 224 THR A CA 1
ATOM 1788 C C . THR A 1 224 ? 4.745 -9.308 31.757 1.00 37.34 224 THR A C 1
ATOM 1790 O O . THR A 1 224 ? 5.017 -10.344 31.155 1.00 37.34 224 THR A O 1
ATOM 1793 N N . HIS A 1 225 ? 3.537 -8.750 31.698 1.00 49.19 225 HIS A N 1
ATOM 1794 C CA . HIS A 1 225 ? 2.548 -9.137 30.700 1.00 49.19 225 HIS A CA 1
ATOM 1795 C C . HIS A 1 225 ? 3.059 -8.777 29.300 1.00 49.19 225 HIS A C 1
ATOM 1797 O O . HIS A 1 225 ? 3.725 -7.755 29.104 1.00 49.19 225 HIS A O 1
ATOM 1803 N N . ASN A 1 226 ? 2.751 -9.638 28.328 1.00 56.00 226 ASN A N 1
ATOM 1804 C CA . ASN A 1 226 ? 3.056 -9.423 26.919 1.00 56.00 226 ASN A CA 1
ATOM 1805 C C . ASN A 1 226 ? 2.262 -8.207 26.409 1.00 56.00 226 ASN A C 1
ATOM 1807 O O . ASN A 1 226 ? 1.118 -8.317 25.981 1.00 56.00 226 ASN A O 1
ATOM 1811 N N . THR A 1 227 ? 2.867 -7.026 26.519 1.00 73.56 227 THR A N 1
ATOM 1812 C CA . THR A 1 227 ? 2.265 -5.725 26.192 1.00 73.56 227 THR A CA 1
ATOM 1813 C C . THR A 1 227 ? 2.276 -5.430 24.694 1.00 73.56 227 THR A C 1
ATOM 1815 O O . THR A 1 227 ? 1.695 -4.439 24.274 1.00 73.56 227 THR A O 1
ATOM 1818 N N . SER A 1 228 ? 2.855 -6.301 23.859 1.00 83.75 228 SER A N 1
ATOM 1819 C CA . SER A 1 228 ? 3.067 -6.022 22.433 1.00 83.75 228 SER A CA 1
ATOM 1820 C C . SER A 1 228 ? 1.774 -5.760 21.650 1.00 83.75 228 SER A C 1
ATOM 1822 O O . SER A 1 228 ? 1.761 -4.882 20.790 1.00 83.75 228 SER A O 1
ATOM 1824 N N . GLN A 1 229 ? 0.694 -6.501 21.925 1.00 87.81 229 GLN A N 1
ATOM 1825 C CA . GLN A 1 229 ? -0.589 -6.298 21.235 1.00 87.81 229 GLN A CA 1
ATOM 1826 C C . GLN A 1 229 ? -1.278 -5.008 21.694 1.00 87.81 229 GLN A C 1
ATOM 1828 O O . GLN A 1 229 ? -1.750 -4.232 20.867 1.00 87.81 229 GLN A O 1
ATOM 1833 N N . LEU A 1 230 ? -1.273 -4.748 23.005 1.00 90.12 230 LEU A N 1
ATOM 1834 C CA . LEU A 1 230 ? -1.850 -3.534 23.580 1.00 90.12 230 LEU A CA 1
ATOM 1835 C C . LEU A 1 230 ? -1.091 -2.278 23.130 1.00 90.12 230 LEU A C 1
ATOM 1837 O O . LEU A 1 230 ? -1.705 -1.271 22.799 1.00 90.12 230 LEU A O 1
ATOM 1841 N N . ASP A 1 231 ? 0.239 -2.351 23.061 1.00 91.00 231 ASP A N 1
ATOM 1842 C CA . ASP A 1 231 ? 1.092 -1.273 22.568 1.00 91.00 231 ASP A CA 1
ATOM 1843 C C . ASP A 1 231 ? 0.782 -0.957 21.091 1.00 91.00 231 ASP A C 1
ATOM 1845 O O . ASP A 1 231 ? 0.646 0.212 20.728 1.00 91.00 231 ASP A O 1
ATOM 1849 N N . SER A 1 232 ? 0.593 -1.980 20.245 1.00 90.00 232 SER A N 1
ATOM 1850 C CA . SER A 1 232 ? 0.189 -1.784 18.843 1.00 90.00 232 SER A CA 1
ATOM 1851 C C . SER A 1 232 ? -1.179 -1.108 18.733 1.00 90.00 232 SER A C 1
ATOM 1853 O O . SER A 1 232 ? -1.317 -0.129 18.002 1.00 90.00 232 SER A O 1
ATOM 1855 N N . PHE A 1 233 ? -2.162 -1.582 19.505 1.00 93.56 233 PHE A N 1
ATOM 1856 C CA . PHE A 1 233 ? -3.511 -1.016 19.542 1.00 93.56 233 PHE A CA 1
ATOM 1857 C C . PHE A 1 233 ? -3.512 0.459 19.969 1.00 93.56 233 PHE A C 1
ATOM 1859 O O . PHE A 1 233 ? -4.114 1.304 19.301 1.00 93.56 233 PHE A O 1
ATOM 1866 N N . MET A 1 234 ? -2.794 0.788 21.049 1.00 92.81 234 MET A N 1
ATOM 1867 C CA . MET A 1 234 ? -2.692 2.162 21.549 1.00 92.81 234 MET A CA 1
ATOM 1868 C C . MET A 1 234 ? -2.030 3.086 20.524 1.00 92.81 234 MET A C 1
ATOM 1870 O O . MET A 1 234 ? -2.485 4.210 20.324 1.00 92.81 234 MET A O 1
ATOM 1874 N N . ARG A 1 235 ? -0.975 2.615 19.848 1.00 93.25 235 ARG A N 1
ATOM 1875 C CA . ARG A 1 235 ? -0.277 3.391 18.817 1.00 93.25 235 ARG A CA 1
ATOM 1876 C C . ARG A 1 235 ? -1.177 3.693 17.623 1.00 93.25 235 ARG A C 1
ATOM 1878 O O . ARG A 1 235 ? -1.247 4.846 17.213 1.00 93.25 235 ARG A O 1
ATOM 1885 N N . GLU A 1 236 ? -1.832 2.677 17.070 1.00 92.19 236 GLU A N 1
ATOM 1886 C CA . GLU A 1 236 ? -2.638 2.804 15.851 1.00 92.19 236 GLU A CA 1
ATOM 1887 C C . GLU A 1 236 ? -3.877 3.676 16.077 1.00 92.19 236 GLU A C 1
ATOM 1889 O O . GLU A 1 236 ? -4.162 4.569 15.282 1.00 92.19 236 GLU A O 1
ATOM 1894 N N . THR A 1 237 ? -4.559 3.500 17.211 1.00 92.81 237 THR A N 1
ATOM 1895 C CA . THR A 1 237 ? -5.767 4.276 17.523 1.00 92.81 237 THR A CA 1
ATOM 1896 C C . THR A 1 237 ? -5.457 5.761 17.711 1.00 92.81 237 THR A C 1
ATOM 1898 O O . THR A 1 237 ? -6.166 6.619 17.187 1.00 92.81 237 THR A O 1
ATOM 1901 N N . VAL A 1 238 ? -4.369 6.082 18.418 1.00 91.31 238 VAL A N 1
ATOM 1902 C CA . VAL A 1 238 ? -3.937 7.474 18.619 1.00 91.31 238 VAL A CA 1
ATOM 1903 C C . VAL A 1 238 ? -3.438 8.086 17.311 1.00 91.31 238 VAL A C 1
ATOM 1905 O O . VAL A 1 238 ? -3.754 9.237 17.031 1.00 91.31 238 VAL A O 1
ATOM 1908 N N . PHE A 1 239 ? -2.712 7.323 16.489 1.00 91.75 239 PHE A N 1
ATOM 1909 C CA . PHE A 1 239 ? -2.242 7.787 15.182 1.00 91.75 239 PHE A CA 1
ATOM 1910 C C . PHE A 1 239 ? -3.410 8.170 14.263 1.00 91.75 239 PHE A C 1
ATOM 1912 O O . PHE A 1 239 ? -3.442 9.289 13.759 1.00 91.75 239 PHE A O 1
ATOM 1919 N N . ASN A 1 240 ? -4.408 7.290 14.126 1.00 90.81 240 ASN A N 1
ATOM 1920 C CA . ASN A 1 240 ? -5.593 7.540 13.299 1.00 90.81 240 ASN A CA 1
ATOM 1921 C C . ASN A 1 240 ? -6.409 8.744 13.795 1.00 90.81 240 ASN A C 1
ATOM 1923 O O . ASN A 1 240 ? -6.973 9.491 12.999 1.00 90.81 240 ASN A O 1
ATOM 1927 N N . TYR A 1 241 ? -6.469 8.952 15.113 1.00 91.50 241 TYR A N 1
ATOM 1928 C CA . TYR A 1 241 ? -7.152 10.111 15.676 1.00 91.50 241 TYR A CA 1
ATOM 1929 C C . TYR A 1 241 ? -6.421 11.422 15.377 1.00 91.50 241 TYR A C 1
ATOM 1931 O O . TYR A 1 241 ? -7.068 12.380 14.961 1.00 91.50 241 TYR A O 1
ATOM 1939 N N . ILE A 1 242 ? -5.092 11.470 15.522 1.00 89.44 242 ILE A N 1
ATOM 1940 C CA . ILE A 1 242 ? -4.311 12.670 15.179 1.00 89.44 242 ILE A CA 1
ATOM 1941 C C . ILE A 1 242 ? -4.448 12.989 13.685 1.00 89.44 242 ILE A C 1
ATOM 1943 O O . ILE A 1 242 ? -4.678 14.144 13.344 1.00 89.44 242 ILE A O 1
ATOM 1947 N N . ASP A 1 243 ? -4.406 11.978 12.814 1.00 87.69 243 ASP A N 1
ATOM 1948 C CA . ASP A 1 243 ? -4.586 12.147 11.364 1.00 87.69 243 ASP A CA 1
ATOM 1949 C C . ASP A 1 243 ? -5.973 12.724 11.007 1.00 87.69 243 ASP A C 1
ATOM 1951 O O . ASP A 1 243 ? -6.129 13.497 10.062 1.00 87.69 243 ASP A O 1
ATOM 1955 N N . SER A 1 244 ? -6.996 12.427 11.819 1.00 90.50 244 SER A N 1
ATOM 1956 C CA . SER A 1 244 ? -8.342 12.997 11.658 1.00 90.50 244 SER A CA 1
ATOM 1957 C C . SER A 1 244 ? -8.462 14.463 12.104 1.00 90.50 244 SER A C 1
ATOM 1959 O O . SER A 1 244 ? -9.373 15.180 11.670 1.00 90.50 244 SER A O 1
ATOM 1961 N N . LEU A 1 245 ? -7.553 14.942 12.960 1.00 88.31 245 LEU A N 1
ATOM 1962 C CA . LEU A 1 245 ? -7.560 16.314 13.455 1.00 88.31 245 LEU A CA 1
ATOM 1963 C C . LEU A 1 245 ? -6.883 17.241 12.439 1.00 88.31 245 LEU A C 1
ATOM 1965 O O . LEU A 1 245 ? -5.665 17.392 12.424 1.00 88.31 245 LEU A O 1
ATOM 1969 N N . LYS A 1 246 ? -7.689 17.973 11.657 1.00 78.12 246 LYS A N 1
ATOM 1970 C CA . LYS A 1 246 ? -7.205 18.998 10.703 1.00 78.12 246 LYS A CA 1
ATOM 1971 C C . LYS A 1 246 ? -6.228 20.018 11.307 1.00 78.12 246 LYS A C 1
ATOM 1973 O O . LYS A 1 246 ? -5.444 20.598 10.575 1.00 78.12 246 LYS A O 1
ATOM 1978 N N . ALA A 1 247 ? -6.274 20.254 12.621 1.00 77.50 247 ALA A N 1
ATOM 1979 C CA . ALA A 1 247 ? -5.359 21.170 13.307 1.00 77.50 247 ALA A CA 1
ATOM 1980 C C . ALA A 1 247 ? -3.892 20.692 13.319 1.00 77.50 247 ALA A C 1
ATOM 1982 O O . ALA A 1 247 ? -2.997 21.502 13.543 1.00 77.50 247 ALA A O 1
ATOM 1983 N N . PHE A 1 248 ? -3.648 19.401 13.077 1.00 78.38 248 PHE A N 1
ATOM 1984 C CA . PHE A 1 248 ? -2.322 18.783 13.086 1.00 78.38 248 PHE A CA 1
ATOM 1985 C C . PHE A 1 248 ? -1.841 18.360 11.692 1.00 78.38 248 PHE A C 1
ATOM 1987 O O . PHE A 1 248 ? -0.758 17.794 11.593 1.00 78.38 248 PHE A O 1
ATOM 1994 N N . SER A 1 249 ? -2.584 18.658 10.615 1.00 77.38 249 SER A N 1
ATOM 1995 C CA . SER A 1 249 ? -2.218 18.230 9.252 1.00 77.38 249 SER A CA 1
ATOM 1996 C C . SER A 1 249 ? -0.866 18.761 8.778 1.00 77.38 249 SER A C 1
ATOM 1998 O O . SER A 1 249 ? -0.227 18.141 7.935 1.00 77.38 249 SER A O 1
ATOM 2000 N N . ASP A 1 250 ? -0.436 19.900 9.324 1.00 83.94 250 ASP A N 1
ATOM 2001 C CA . ASP A 1 250 ? 0.780 20.598 8.901 1.00 83.94 250 ASP A CA 1
ATOM 2002 C C . ASP A 1 250 ? 1.984 20.298 9.815 1.00 83.94 250 ASP A C 1
ATOM 2004 O O . ASP A 1 250 ? 3.076 20.828 9.607 1.00 83.94 250 ASP A O 1
ATOM 2008 N N . LEU A 1 251 ? 1.797 19.475 10.854 1.00 86.31 251 LEU A N 1
ATOM 2009 C CA . LEU A 1 251 ? 2.828 19.123 11.826 1.00 86.31 251 LEU A CA 1
ATOM 2010 C C . LEU A 1 251 ? 3.224 17.657 11.664 1.00 86.31 251 LEU A C 1
ATOM 2012 O O . LEU A 1 251 ? 2.400 16.763 11.820 1.00 86.31 251 LEU A O 1
ATOM 2016 N N . ASP A 1 252 ? 4.513 17.397 11.453 1.00 91.88 252 ASP A N 1
ATOM 2017 C CA . ASP A 1 252 ? 5.036 16.034 11.502 1.00 91.88 252 ASP A CA 1
ATOM 2018 C C . ASP A 1 252 ? 5.034 15.524 12.952 1.00 91.88 252 ASP A C 1
ATOM 2020 O O . ASP A 1 252 ? 5.673 16.094 13.847 1.00 91.88 252 ASP A O 1
ATOM 2024 N N . PHE A 1 253 ? 4.341 14.412 13.192 1.00 92.62 253 PHE A N 1
ATOM 2025 C CA . PHE A 1 253 ? 4.258 13.766 14.500 1.00 92.62 253 PHE A CA 1
ATOM 2026 C C . PHE A 1 253 ? 4.691 12.299 14.439 1.00 92.62 253 PHE A C 1
ATOM 2028 O O . PHE A 1 253 ? 4.717 11.660 13.389 1.00 92.62 253 PHE A O 1
ATOM 2035 N N . ASN A 1 254 ? 5.048 11.743 15.594 1.00 93.56 254 ASN A N 1
ATOM 2036 C CA . ASN A 1 254 ? 5.332 10.321 15.746 1.00 93.56 254 ASN A CA 1
ATOM 2037 C C . ASN A 1 254 ? 4.734 9.802 17.057 1.00 93.56 254 ASN A C 1
ATOM 2039 O O . ASN A 1 254 ? 4.876 10.426 18.107 1.00 93.56 254 ASN A O 1
ATOM 2043 N N . VAL A 1 255 ? 4.085 8.641 17.005 1.00 94.50 255 VAL A N 1
ATOM 2044 C CA . VAL A 1 255 ? 3.453 8.004 18.165 1.00 94.50 255 VAL A CA 1
ATOM 2045 C C . VAL A 1 255 ? 4.241 6.754 18.537 1.00 94.50 255 VAL A C 1
ATOM 2047 O O . VAL A 1 255 ? 4.370 5.817 17.743 1.00 94.50 255 VAL A O 1
ATOM 2050 N N . ILE A 1 256 ? 4.753 6.728 19.767 1.00 93.69 256 ILE A N 1
ATOM 2051 C CA . ILE A 1 256 ? 5.497 5.605 20.335 1.00 93.69 256 ILE A CA 1
ATOM 2052 C C . ILE A 1 256 ? 4.694 5.030 21.497 1.00 93.69 256 ILE A C 1
ATOM 2054 O O . ILE A 1 256 ? 4.492 5.696 22.508 1.00 93.69 256 ILE A O 1
ATOM 2058 N N . ALA A 1 257 ? 4.295 3.769 21.381 1.00 94.38 257 ALA A N 1
ATOM 2059 C CA . ALA A 1 257 ? 3.715 2.997 22.472 1.00 94.38 257 ALA A CA 1
ATOM 2060 C C . ALA A 1 257 ? 4.657 1.830 22.782 1.00 94.38 257 ALA A C 1
ATOM 2062 O O . ALA A 1 257 ? 4.949 1.018 21.902 1.00 94.38 257 ALA A O 1
ATOM 2063 N N . LYS A 1 258 ? 5.222 1.794 23.992 1.00 94.19 258 LYS A N 1
ATOM 2064 C CA . LYS A 1 258 ? 6.146 0.728 24.397 1.00 94.19 258 LYS A CA 1
ATOM 2065 C C . LYS A 1 258 ? 6.124 0.517 25.904 1.00 94.19 258 LYS A C 1
ATOM 2067 O O . LYS A 1 258 ? 6.348 1.466 26.657 1.00 94.19 258 LYS A O 1
ATOM 2072 N N . LYS A 1 259 ? 5.961 -0.736 26.340 1.00 93.50 259 LYS A N 1
ATOM 2073 C CA . LYS A 1 259 ? 5.985 -1.148 27.758 1.00 93.50 259 LYS A CA 1
ATOM 2074 C C . LYS A 1 259 ? 4.941 -0.396 28.602 1.00 93.50 259 LYS A C 1
ATOM 2076 O O . LYS A 1 259 ? 5.270 0.097 29.680 1.00 93.50 259 LYS A O 1
ATOM 2081 N N . GLY A 1 260 ? 3.710 -0.256 28.102 1.00 93.06 260 GLY A N 1
ATOM 2082 C CA . GLY A 1 260 ? 2.647 0.446 28.838 1.00 93.06 260 GLY A CA 1
ATOM 2083 C C . GLY A 1 260 ? 2.859 1.960 28.954 1.00 93.06 260 GLY A C 1
ATOM 2084 O O . GLY A 1 260 ? 2.340 2.600 29.868 1.00 93.06 260 GLY A O 1
ATOM 2085 N N . LYS A 1 261 ? 3.672 2.553 28.073 1.00 96.12 261 LYS A N 1
ATOM 2086 C CA . LYS A 1 261 ? 3.876 4.002 27.998 1.00 96.12 261 LYS A CA 1
ATOM 2087 C C . LYS A 1 261 ? 3.615 4.486 26.580 1.00 96.12 261 LYS A C 1
ATOM 2089 O O . LYS A 1 261 ? 4.246 4.005 25.641 1.00 96.12 261 LYS A O 1
ATOM 2094 N N . LEU A 1 262 ? 2.712 5.451 26.455 1.00 95.69 262 LEU A N 1
ATOM 2095 C CA . LEU A 1 262 ? 2.384 6.155 25.224 1.00 95.69 262 LEU A CA 1
ATOM 2096 C C . LEU A 1 262 ? 3.095 7.510 25.230 1.00 95.69 262 LEU A C 1
ATOM 2098 O O . LEU A 1 262 ? 3.004 8.254 26.206 1.00 95.69 262 LEU A O 1
ATOM 2102 N N . ILE A 1 263 ? 3.805 7.824 24.151 1.00 95.50 263 ILE A N 1
ATOM 2103 C CA . ILE A 1 263 ? 4.499 9.093 23.945 1.00 95.50 263 ILE A CA 1
ATOM 2104 C C . ILE A 1 263 ? 4.147 9.608 22.551 1.00 95.50 263 ILE A C 1
ATOM 2106 O O . ILE A 1 263 ? 4.395 8.928 21.556 1.00 95.50 263 ILE A O 1
ATOM 2110 N N . ILE A 1 264 ? 3.607 10.820 22.492 1.00 95.25 264 ILE A N 1
ATOM 2111 C CA . ILE A 1 264 ? 3.402 11.566 21.251 1.00 95.25 264 ILE A CA 1
ATOM 2112 C C . ILE A 1 264 ? 4.567 12.542 21.114 1.00 95.25 264 ILE A C 1
ATOM 2114 O O . ILE A 1 264 ? 4.831 13.340 22.017 1.00 95.25 264 ILE A O 1
ATOM 2118 N N . LEU A 1 265 ? 5.285 12.445 20.002 1.00 95.00 265 LEU A N 1
ATOM 2119 C CA . LEU A 1 265 ? 6.412 13.294 19.649 1.00 95.00 265 LEU A CA 1
ATOM 2120 C C . LEU A 1 265 ? 6.004 14.252 18.529 1.00 95.00 265 LEU A C 1
ATOM 2122 O O . LEU A 1 265 ? 5.404 13.816 17.550 1.00 95.00 265 LEU A O 1
ATOM 2126 N N . LEU A 1 266 ? 6.392 15.519 18.643 1.00 93.62 266 LEU A N 1
ATOM 2127 C CA . LEU A 1 266 ? 6.240 16.523 17.586 1.00 93.62 266 LEU A CA 1
ATOM 2128 C C . LEU A 1 266 ? 7.610 16.878 17.001 1.00 93.62 266 LEU A C 1
ATOM 2130 O O . LEU A 1 266 ? 8.591 16.972 17.748 1.00 93.62 266 LEU A O 1
ATOM 2134 N N . LEU A 1 267 ? 7.687 17.065 15.683 1.00 92.44 267 LEU A N 1
ATOM 2135 C CA . LEU A 1 267 ? 8.896 17.501 14.986 1.00 92.44 267 LEU A CA 1
ATOM 2136 C C . LEU A 1 267 ? 9.040 19.028 15.070 1.00 92.44 267 LEU A C 1
ATOM 2138 O O . LEU A 1 267 ? 8.123 19.778 14.745 1.00 92.44 267 LEU A O 1
ATOM 2142 N N . ARG A 1 268 ? 10.209 19.509 15.496 1.00 90.38 268 ARG A N 1
ATOM 2143 C CA . ARG A 1 268 ? 10.574 20.934 15.432 1.00 90.38 268 ARG A CA 1
ATOM 2144 C C . ARG A 1 268 ? 11.120 21.307 14.058 1.00 90.38 268 ARG A C 1
ATOM 2146 O O . ARG A 1 268 ? 11.641 20.463 13.337 1.00 90.38 268 ARG A O 1
ATOM 2153 N N . SER A 1 269 ? 11.149 22.610 13.774 1.00 87.38 269 SER A N 1
ATOM 2154 C CA . SER A 1 269 ? 11.792 23.185 12.581 1.00 87.38 269 SER A CA 1
ATOM 2155 C C . SER A 1 269 ? 13.271 22.804 12.415 1.00 87.38 269 SER A C 1
ATOM 2157 O O . SER A 1 269 ? 13.779 22.778 11.300 1.00 87.38 269 SER A O 1
ATOM 2159 N N . ASN A 1 270 ? 13.966 22.464 13.506 1.00 89.94 270 ASN A N 1
ATOM 2160 C CA . ASN A 1 270 ? 15.352 21.986 13.480 1.00 89.94 270 ASN A CA 1
ATOM 2161 C C . ASN A 1 270 ? 15.490 20.469 13.210 1.00 89.94 270 ASN A C 1
ATOM 2163 O O . ASN A 1 270 ? 16.587 19.932 13.345 1.00 89.94 270 ASN A O 1
ATOM 2167 N N . GLY A 1 271 ? 14.392 19.767 12.905 1.00 91.88 271 GLY A N 1
ATOM 2168 C CA . GLY A 1 271 ? 14.368 18.326 12.645 1.00 91.88 271 GLY A CA 1
ATOM 2169 C C . GLY A 1 271 ? 14.438 17.434 13.892 1.00 91.88 271 GLY A C 1
ATOM 2170 O O . GLY A 1 271 ? 14.540 16.217 13.763 1.00 91.88 271 GLY A O 1
ATOM 2171 N N . SER A 1 272 ? 14.396 18.000 15.104 1.00 92.50 272 SER A N 1
ATOM 2172 C CA . SER A 1 272 ? 14.392 17.217 16.349 1.00 92.50 272 SER A CA 1
ATOM 2173 C C . SER A 1 272 ? 12.975 16.938 16.850 1.00 92.50 272 SER A C 1
ATOM 2175 O O . SER A 1 272 ? 12.102 17.805 16.793 1.00 92.50 272 SER A O 1
ATOM 2177 N N . TYR A 1 273 ? 12.753 15.734 17.379 1.00 93.88 273 TYR A N 1
ATOM 2178 C CA . TYR A 1 273 ? 11.501 15.369 18.037 1.00 93.88 273 TYR A CA 1
ATOM 2179 C C . TYR A 1 273 ? 11.523 15.760 19.516 1.00 93.88 273 TYR A C 1
ATOM 2181 O O . TYR A 1 273 ? 12.511 15.512 20.210 1.00 93.88 273 TYR A O 1
ATOM 2189 N N . PHE A 1 274 ? 10.417 16.300 20.026 1.00 93.25 274 PHE A N 1
ATOM 2190 C CA . PHE A 1 274 ? 10.222 16.532 21.460 1.00 93.25 274 PHE A CA 1
ATOM 2191 C C . PHE A 1 274 ? 8.932 15.868 21.961 1.00 93.25 274 PHE A C 1
ATOM 2193 O O . PHE A 1 274 ? 7.962 15.776 21.207 1.00 93.25 274 PHE A O 1
ATOM 2200 N N . PRO A 1 275 ? 8.904 15.384 23.217 1.00 95.31 275 PRO A N 1
ATOM 2201 C CA . PRO A 1 275 ? 7.708 14.797 23.805 1.00 95.31 275 PRO A CA 1
ATOM 2202 C C . PRO A 1 275 ? 6.663 15.874 24.069 1.00 95.31 275 PRO A C 1
ATOM 2204 O O . PRO A 1 275 ? 6.919 16.827 24.801 1.00 95.31 275 PRO A O 1
ATOM 2207 N N . TYR A 1 276 ? 5.490 15.689 23.477 1.00 94.31 276 TYR A N 1
ATOM 2208 C CA . TYR A 1 276 ? 4.343 16.568 23.647 1.00 94.31 276 TYR A CA 1
ATOM 2209 C C . TYR A 1 276 ? 3.401 16.031 24.727 1.00 94.31 276 TYR A C 1
ATOM 2211 O O . TYR A 1 276 ? 3.183 16.686 25.741 1.00 94.31 276 TYR A O 1
ATOM 2219 N N . ILE A 1 277 ? 2.939 14.787 24.578 1.00 95.19 277 ILE A N 1
ATOM 2220 C CA . ILE A 1 277 ? 2.103 14.099 25.571 1.00 95.19 277 ILE A CA 1
ATOM 2221 C C . ILE A 1 277 ? 2.766 12.774 25.943 1.00 95.19 277 ILE A C 1
ATOM 2223 O O . ILE A 1 277 ? 3.246 12.038 25.080 1.00 95.19 277 ILE A O 1
ATOM 2227 N N . SER A 1 278 ? 2.796 12.461 27.239 1.00 96.00 278 SER A N 1
ATOM 2228 C CA . SER A 1 278 ? 3.312 11.196 27.765 1.00 96.00 278 SER A CA 1
ATOM 2229 C C . SER A 1 278 ? 2.351 10.638 28.807 1.00 96.00 278 SER A C 1
ATOM 2231 O O . SER A 1 278 ? 2.207 11.221 29.879 1.00 96.00 278 SER A O 1
ATOM 2233 N N . ALA A 1 279 ? 1.779 9.466 28.543 1.00 96.50 279 ALA A N 1
ATOM 2234 C CA . ALA A 1 279 ? 0.855 8.788 29.446 1.00 96.50 279 ALA A CA 1
ATOM 2235 C C . ALA A 1 279 ? 1.294 7.341 29.716 1.00 96.50 279 ALA A C 1
ATOM 2237 O O . ALA A 1 279 ? 1.900 6.689 28.863 1.00 96.50 279 ALA A O 1
ATOM 2238 N N . LYS A 1 280 ? 1.012 6.836 30.920 1.00 96.44 280 LYS A N 1
ATOM 2239 C CA . LYS A 1 280 ? 1.189 5.419 31.271 1.00 96.44 280 LYS A CA 1
ATOM 2240 C C . LYS A 1 280 ? -0.168 4.728 31.212 1.00 96.44 280 LYS A C 1
ATOM 2242 O O . LYS A 1 280 ? -1.140 5.305 31.684 1.00 96.44 280 LYS A O 1
ATOM 2247 N N . TYR A 1 281 ? -0.211 3.509 30.691 1.00 94.44 281 TYR A N 1
ATOM 2248 C CA . TYR A 1 281 ? -1.418 2.693 30.622 1.00 94.44 281 TYR A CA 1
ATOM 2249 C C . TYR A 1 281 ? -1.136 1.246 31.036 1.00 94.44 281 TYR A C 1
ATOM 2251 O O . TYR A 1 281 ? -0.044 0.708 30.841 1.00 94.44 281 TYR A O 1
ATOM 2259 N N . THR A 1 282 ? -2.158 0.614 31.599 1.00 93.50 282 THR A N 1
ATOM 2260 C CA . THR A 1 282 ? -2.272 -0.832 31.810 1.00 93.50 282 THR A CA 1
ATOM 2261 C C . THR A 1 282 ? -3.403 -1.362 30.916 1.00 93.50 282 THR A C 1
ATOM 2263 O O . THR A 1 282 ? -4.142 -0.555 30.347 1.00 93.50 282 THR A O 1
ATOM 2266 N N . PRO A 1 283 ? -3.582 -2.688 30.764 1.00 90.19 283 PRO A N 1
ATOM 2267 C CA . PRO A 1 283 ? -4.725 -3.234 30.024 1.00 90.19 283 PRO A CA 1
ATOM 2268 C C . PRO A 1 283 ? -6.080 -2.705 30.520 1.00 90.19 283 PRO A C 1
ATOM 2270 O O . PRO A 1 283 ? -6.975 -2.460 29.721 1.00 90.19 283 PRO A O 1
ATOM 2273 N N . GLU A 1 284 ? -6.200 -2.465 31.826 1.00 91.94 284 GLU A N 1
ATOM 2274 C CA . GLU A 1 284 ? -7.418 -1.962 32.474 1.00 91.94 284 GLU A CA 1
ATOM 2275 C C . GLU A 1 284 ? -7.626 -0.457 32.255 1.00 91.94 284 GLU A C 1
ATOM 2277 O O . GLU A 1 284 ? -8.760 0.009 32.179 1.00 91.94 284 GLU A O 1
ATOM 2282 N N . THR A 1 285 ? -6.543 0.320 32.132 1.00 92.69 285 THR A N 1
ATOM 2283 C CA . THR A 1 285 ? -6.611 1.787 32.011 1.00 92.69 285 THR A CA 1
ATOM 2284 C C . THR A 1 285 ? -6.396 2.303 30.591 1.00 92.69 285 THR A C 1
ATOM 2286 O O . THR A 1 285 ? -6.422 3.515 30.380 1.00 92.69 285 THR A O 1
ATOM 2289 N N . ALA A 1 286 ? -6.200 1.420 29.608 1.00 90.94 286 ALA A N 1
ATOM 2290 C CA . ALA A 1 286 ? -5.906 1.786 28.223 1.00 90.94 286 ALA A CA 1
ATOM 2291 C C . ALA A 1 286 ? -6.972 2.717 27.623 1.00 90.94 286 ALA A C 1
ATOM 2293 O O . ALA A 1 286 ? -6.626 3.790 27.132 1.00 90.94 286 ALA A O 1
ATOM 2294 N N . ASN A 1 287 ? -8.256 2.370 27.759 1.00 89.00 287 ASN A N 1
ATOM 2295 C CA . ASN A 1 287 ? -9.362 3.174 27.228 1.00 89.00 287 ASN A CA 1
ATOM 2296 C C . ASN A 1 287 ? -9.460 4.551 27.903 1.00 89.00 287 ASN A C 1
ATOM 2298 O O . ASN A 1 287 ? -9.494 5.565 27.215 1.00 89.00 287 ASN A O 1
ATOM 2302 N N . ALA A 1 288 ? -9.403 4.606 29.238 1.00 93.69 288 ALA A N 1
ATOM 2303 C CA . ALA A 1 288 ? -9.434 5.875 29.974 1.00 93.69 288 ALA A CA 1
ATOM 2304 C C . ALA A 1 288 ? -8.222 6.768 29.643 1.00 93.69 288 ALA A C 1
ATOM 2306 O O . ALA A 1 288 ? -8.337 7.988 29.521 1.00 93.69 288 ALA A O 1
ATOM 2307 N N . THR A 1 289 ? -7.047 6.158 29.461 1.00 92.19 289 THR A N 1
ATOM 2308 C CA . THR A 1 289 ? -5.831 6.869 29.043 1.00 92.19 289 THR A CA 1
ATOM 2309 C C . THR A 1 289 ? -5.986 7.439 27.638 1.00 92.19 289 THR A C 1
ATOM 2311 O O . THR A 1 289 ? -5.585 8.570 27.381 1.00 92.19 289 THR A O 1
ATOM 2314 N N . LEU A 1 290 ? -6.581 6.670 26.732 1.00 91.56 290 LEU A N 1
ATOM 2315 C CA . LEU A 1 290 ? -6.820 7.061 25.352 1.00 9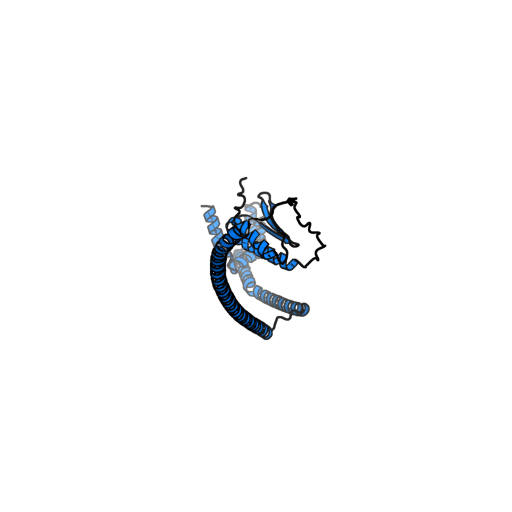1.56 290 LEU A CA 1
ATOM 2316 C C . LEU A 1 290 ? -7.821 8.221 25.265 1.00 91.56 290 LEU A C 1
ATOM 2318 O O . LEU A 1 290 ? -7.516 9.216 24.616 1.00 91.56 290 LEU A O 1
ATOM 2322 N N . GLU A 1 291 ? -8.937 8.160 25.994 1.00 93.06 291 GLU A N 1
ATOM 2323 C CA . GLU A 1 291 ? -9.897 9.269 26.102 1.00 93.06 291 GLU A CA 1
ATOM 2324 C C . GLU A 1 291 ? -9.252 10.538 26.675 1.00 93.06 291 GLU A C 1
ATOM 2326 O O . GLU A 1 291 ? -9.447 11.633 26.147 1.00 93.06 291 GLU A O 1
ATOM 2331 N N . SER A 1 292 ? -8.425 10.394 27.715 1.00 94.88 292 SER A N 1
ATOM 2332 C CA . SER A 1 292 ? -7.676 11.507 28.310 1.00 94.88 292 SER A CA 1
ATOM 2333 C C . SER A 1 292 ? -6.719 12.158 27.303 1.00 94.88 292 SER A C 1
ATOM 2335 O O . SER A 1 292 ? -6.694 13.382 27.168 1.00 94.88 292 SER A O 1
ATOM 2337 N N . VAL A 1 293 ? -5.984 11.352 26.527 1.00 92.38 293 VAL A N 1
ATOM 2338 C CA . VAL A 1 293 ? -5.065 11.837 25.483 1.00 92.38 293 VAL A CA 1
ATOM 2339 C C . VAL A 1 293 ? -5.824 12.499 24.332 1.00 92.38 293 VAL A C 1
ATOM 2341 O O . VAL A 1 293 ? -5.415 13.563 23.875 1.00 92.38 293 VAL A O 1
ATOM 2344 N N . MET A 1 294 ? -6.941 11.923 23.885 1.00 92.19 294 MET A N 1
ATOM 2345 C CA . MET A 1 294 ? -7.778 12.499 22.826 1.00 92.19 294 MET A CA 1
ATOM 2346 C C . MET A 1 294 ? -8.407 13.828 23.246 1.00 92.19 294 MET A C 1
ATOM 2348 O O . MET A 1 294 ? -8.430 14.770 22.455 1.00 92.19 294 MET A O 1
ATOM 2352 N N . SER A 1 295 ? -8.870 13.918 24.494 1.00 93.12 295 SER A N 1
ATOM 2353 C CA . SER A 1 295 ? -9.399 15.149 25.081 1.00 93.12 295 SER A CA 1
ATOM 2354 C C . SER A 1 295 ? -8.316 16.223 25.208 1.00 93.12 295 SER A C 1
ATOM 2356 O O . SER A 1 295 ? -8.550 17.378 24.857 1.00 93.12 295 SER A O 1
ATOM 2358 N N . ALA A 1 296 ? -7.103 15.851 25.631 1.00 92.38 296 ALA A N 1
ATOM 2359 C CA . ALA A 1 296 ? -5.968 16.772 25.670 1.00 92.38 296 ALA A CA 1
ATOM 2360 C C . ALA A 1 296 ? -5.617 17.302 24.268 1.00 92.38 296 ALA A C 1
ATOM 2362 O O . ALA A 1 296 ? -5.465 18.507 24.099 1.00 92.38 296 ALA A O 1
ATOM 2363 N N . LEU A 1 297 ? -5.574 16.430 23.254 1.00 91.00 297 LEU A N 1
ATOM 2364 C CA . LEU A 1 297 ? -5.312 16.808 21.859 1.00 91.00 297 LEU A CA 1
ATOM 2365 C C . LEU A 1 297 ? -6.412 17.685 21.244 1.00 91.00 297 LEU A C 1
ATOM 2367 O O . LEU A 1 297 ? -6.115 18.530 20.407 1.00 91.00 297 LEU A O 1
ATOM 2371 N N . ALA A 1 298 ? -7.674 17.475 21.623 1.00 89.50 298 ALA A N 1
ATOM 2372 C CA . ALA A 1 298 ? -8.796 18.260 21.110 1.00 89.50 298 ALA A CA 1
ATOM 2373 C C . ALA A 1 298 ? -8.861 19.668 21.720 1.00 89.50 298 ALA A C 1
ATOM 2375 O O . ALA A 1 298 ? -9.278 20.612 21.050 1.00 89.50 298 ALA A O 1
ATOM 2376 N N . ASN A 1 299 ? -8.475 19.801 22.993 1.00 89.75 299 ASN A N 1
ATOM 2377 C CA . ASN A 1 299 ? -8.548 21.064 23.725 1.00 89.75 299 ASN A CA 1
ATOM 2378 C C . ASN A 1 299 ? -7.302 21.938 23.551 1.00 89.75 299 ASN A C 1
ATOM 2380 O O . ASN A 1 299 ? -7.400 23.158 23.690 1.00 89.75 299 ASN A O 1
ATOM 2384 N N . ASP A 1 300 ? -6.144 21.341 23.269 1.00 87.88 300 ASP A N 1
ATOM 2385 C CA . ASP A 1 300 ? -4.902 22.087 23.118 1.00 87.88 300 ASP A CA 1
ATOM 2386 C C . ASP A 1 300 ? -4.729 22.568 21.671 1.00 87.88 300 ASP A C 1
ATOM 2388 O O . ASP A 1 300 ? -4.790 21.792 20.716 1.00 87.88 300 ASP A O 1
ATOM 2392 N N . LYS A 1 301 ? -4.519 23.876 21.489 1.00 77.75 301 LYS A N 1
ATOM 2393 C CA . LYS A 1 301 ? -4.081 24.391 20.187 1.00 77.75 301 LYS A CA 1
ATOM 2394 C C . LYS A 1 301 ? -2.593 24.083 20.081 1.00 77.75 301 LYS A C 1
ATOM 2396 O O . LYS A 1 301 ? -1.860 24.486 20.985 1.00 77.75 301 LYS A O 1
ATOM 2401 N N . PRO A 1 302 ? -2.125 23.424 19.005 1.00 72.12 302 PRO A N 1
ATOM 2402 C CA . PRO A 1 302 ? -0.707 23.148 18.868 1.00 72.12 302 PRO A CA 1
ATOM 2403 C C . PRO A 1 302 ? 0.072 24.461 19.000 1.00 72.12 302 PRO A C 1
ATOM 2405 O O . PRO A 1 302 ? -0.402 25.494 18.508 1.00 72.12 302 PRO A O 1
ATOM 2408 N N . PRO A 1 303 ? 1.239 24.451 19.669 1.00 68.75 303 PRO A N 1
ATOM 2409 C CA . PRO A 1 303 ? 2.057 25.644 19.786 1.00 68.75 303 PRO A CA 1
ATOM 2410 C C . PRO A 1 303 ? 2.336 26.147 18.374 1.00 68.75 303 PRO A C 1
ATOM 2412 O O . PRO A 1 303 ? 2.994 25.475 17.579 1.00 68.75 303 PRO A O 1
ATOM 2415 N N . THR A 1 304 ? 1.780 27.309 18.035 1.00 68.19 304 THR A N 1
ATOM 2416 C CA . THR A 1 304 ? 2.083 27.957 16.764 1.00 68.19 304 THR A CA 1
ATOM 2417 C C . THR A 1 304 ? 3.589 28.153 16.728 1.00 68.19 304 THR A C 1
ATOM 2419 O O . THR A 1 304 ? 4.146 28.634 17.715 1.00 68.19 304 THR A O 1
ATOM 2422 N N . ASN A 1 305 ? 4.246 27.772 15.628 1.00 59.62 305 ASN A N 1
ATOM 2423 C CA . ASN A 1 305 ? 5.656 28.074 15.376 1.00 59.62 305 ASN A CA 1
ATOM 2424 C C . ASN A 1 305 ? 5.833 29.603 15.269 1.00 59.62 305 ASN A C 1
ATOM 2426 O O . ASN A 1 305 ? 6.035 30.146 14.190 1.00 59.62 305 ASN A O 1
ATOM 2430 N N . SER A 1 306 ? 5.711 30.317 16.384 1.00 54.41 306 SER A N 1
ATOM 2431 C CA . SER A 1 306 ? 6.158 31.691 16.542 1.00 54.41 306 SER A CA 1
ATOM 2432 C C . SER A 1 306 ? 7.647 31.621 16.864 1.00 54.41 306 SER A C 1
ATOM 2434 O O . SER A 1 306 ? 8.049 31.690 18.028 1.00 54.41 306 SER A O 1
ATOM 2436 N N . GLY A 1 307 ? 8.426 31.332 15.821 1.00 53.62 307 GLY A N 1
ATOM 2437 C CA . GLY A 1 307 ? 9.845 31.665 15.755 1.00 53.62 307 GLY A CA 1
ATOM 2438 C C . GLY A 1 307 ? 10.006 33.112 15.324 1.00 53.62 307 GLY A C 1
ATOM 2439 O O . GLY A 1 307 ? 9.198 33.550 14.475 1.00 53.62 307 GLY A O 1
#

Secondary structure (DSSP, 8-state):
-HHHHHHHHHHHHHHHHTSHHHHHHHHHHHHHTHHHHHHHHS-S-HHHHHHHIIIII--SHHHHHIIIIIHHHHHHHHHHHHSHHHHHHHHHHHHHHHHHHHHHHHHHS---PPPHHHHHHHHHHHHHHHHHHHHHHHHHHHHHHHHHHHHHHHHHHHHHHHHHHHHHHHHHHHHHHHHHHHHHHHHHHH-SS----------------------------------HHHHHHHHHHHHHHHHH-GGGTTS-EEEEE-SSEEEEEEE-TTS-EEEEEEEE--TTTHHHHHHHHHHHHHHSPP-----

Foldseek 3Di:
DVVVVVVVVVVVCVVVCVPLQVVQLVVLLCVLQVVLVCLVPDPDDPVVSVVCCCVPVNVDPVSCCVSNPVRSNVVSVCCVPVVVVVVVVVVVVVVVVVVVVVVVVCVVVVVPPQPPVNVVVVVVVVVVVVVVVVVVVVVVVVVVVVVVVVVVVVVVVVVVVVVVVVVVVVVVVVVVVVVVVVVVVVCVVVPPDDDYDDDDDDDDDDDDDDDDDDDDDDDDDDDQDPCPVVQVVLQVVLVVLLCVDPLCVVWDWHWGRDSQKIFIWTADPVRDTDTDDIDGHDPVCSVVRSVVVSVVVVPDRPPPPPD

Radius of gyration: 47.65 Å; chains: 1; bounding box: 88×58×152 Å

Sequence (307 aa):
MIEDLTTTIKAQLYERVSSPLLSSFIVSWCGWNYKFLLVIFSSISSHEKLTYIDLNIFPSLSSKIIYGGLLPLLTSLFLIFIYPIPAEAIYKHVKTNQRRLKEIQQSIDDESPLSKEQARKIRREALESQLKFESEIDSKTSENSRLKELISSLQQEIAAATEGSKNTETITSEIIDKESKATDLTTDLMTSQLETLETPETPETKLKSKNTNQPNFHSEPTKTHNTSQL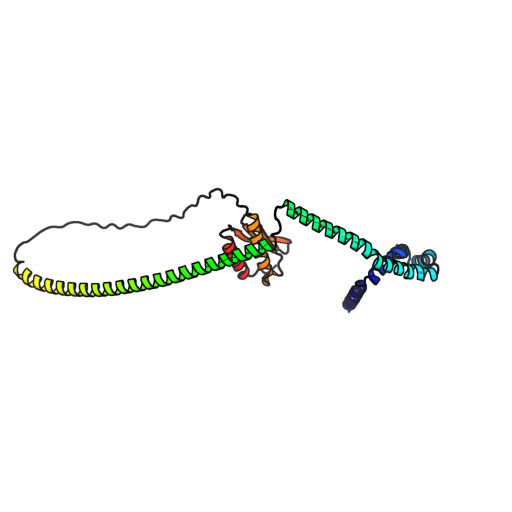DSFMRETVFNYIDSLKAFSDLDFNVIAKKGKLIILLLRSNGSYFPYISAKYTPETANATLESVMSALANDKPPTNSG

pLDDT: mean 82.52, std 19.0, range [31.23, 98.44]